Protein AF-V8NV25-F1 (afdb_monomer_lite)

Secondary structure (DSSP, 8-state):
--------TTSHHHHHHHSS-TTTS-HHHHHHHHHHHHHHHHHHHHHHHHHHHHHHH-HHHHHHHHH-THHHHHHHHHHHHHHHHHHHSTTSTTHHHHHHHHHHHHHHHHHHHHHTTS-HHHHHHHHHHHHHHHHHHHHHHHH----GGGHHHHHHHHHHHHHHHHHHHHHHHHHHHHHHHHHHHHHHHHHHHHHHHHHHHHHHHHHHHTTS-----S---TTT---TTSPPPTTS-HHHHHHHHHHHHHHHT-PPPP-----

Foldseek 3Di:
DPDPPDDDCDDPLVVVQPPDDLVPHDPVSVVVVVVVVVVLVVVLVVLLVVLLVVLQVDPVNLVVLVVCVVLLVVLVVQLVVLVVVLVVCVPPPPVNVVSVVSNSNSVSNNSSSVCSVDDPVVVVVVVVVVVVVVVVVVVCVVPDPDDCVVVVVVVVVVVVCVVVVVVVVVVVVVVVVVVVVVVVVVVVVVCVVVVVVVVVVVVVVVVVCVPPDPPPQPDDDPVLCADPVRDHDPPDDPVVVVVSVVVVVVVVVPDDDDPDDDD

InterPro domains:
  IPR006214 Bax inhibitor 1-related [PF01027] (32-168)
  IPR018784 LLP homolog-like [PF10169] (210-256)
  IPR018784 LLP homolog-like [PTHR34253] (210-263)

Radius of gyration: 38.12 Å; chains: 1; bounding box: 95×63×106 Å

Structure (mmCIF, N/CA/C/O backbone):
data_AF-V8NV25-F1
#
_entry.id   AF-V8NV25-F1
#
loop_
_atom_site.group_PDB
_atom_site.id
_atom_site.type_symbol
_atom_site.label_atom_id
_atom_site.label_alt_id
_atom_site.label_comp_id
_atom_site.label_asym_id
_atom_site.label_entity_id
_atom_site.label_seq_id
_atom_site.pdbx_PDB_ins_code
_atom_site.Cartn_x
_atom_site.Cartn_y
_atom_site.Cartn_z
_atom_site.occupancy
_atom_site.B_iso_or_equiv
_atom_site.auth_seq_id
_atom_site.auth_comp_id
_atom_site.auth_asym_id
_atom_site.auth_atom_id
_atom_site.pdbx_PDB_model_num
ATOM 1 N N . MET A 1 1 ? 5.039 -9.517 -36.758 1.00 33.16 1 MET A N 1
ATOM 2 C CA . MET A 1 1 ? 6.429 -9.541 -37.253 1.00 33.16 1 MET A CA 1
ATOM 3 C C . MET A 1 1 ? 6.814 -8.119 -37.633 1.00 33.16 1 MET A C 1
ATOM 5 O O . MET A 1 1 ? 6.483 -7.686 -38.723 1.00 33.16 1 MET A O 1
ATOM 9 N N . MET A 1 2 ? 7.411 -7.366 -36.708 1.00 36.28 2 MET A N 1
ATOM 10 C CA . MET A 1 2 ? 8.188 -6.173 -37.058 1.00 36.28 2 MET A CA 1
ATOM 11 C C . MET A 1 2 ? 9.650 -6.579 -36.921 1.00 36.28 2 MET A C 1
ATOM 13 O O . MET A 1 2 ? 10.001 -7.199 -35.918 1.00 36.28 2 MET A O 1
ATOM 17 N N . ALA A 1 3 ? 10.440 -6.327 -37.960 1.00 40.94 3 ALA A N 1
ATOM 18 C CA . ALA A 1 3 ? 11.843 -6.694 -38.026 1.00 40.94 3 ALA A CA 1
ATOM 19 C C . ALA A 1 3 ? 12.611 -6.064 -36.851 1.00 40.94 3 ALA A C 1
ATOM 21 O O . ALA A 1 3 ? 12.652 -4.842 -36.718 1.00 40.94 3 ALA A O 1
ATOM 22 N N . GLU A 1 4 ? 13.187 -6.904 -35.986 1.00 43.22 4 GLU A N 1
ATOM 23 C CA . GLU A 1 4 ? 14.296 -6.492 -35.130 1.00 43.22 4 GLU A CA 1
ATOM 24 C C . GLU A 1 4 ? 15.497 -6.261 -36.046 1.00 43.22 4 GLU A C 1
ATOM 26 O O . GLU A 1 4 ? 16.133 -7.204 -36.513 1.00 43.22 4 GLU A O 1
ATOM 31 N N . GLU A 1 5 ? 15.791 -5.000 -36.336 1.00 44.28 5 GLU A N 1
ATOM 32 C CA . GLU A 1 5 ? 17.075 -4.616 -36.900 1.00 44.28 5 GLU A CA 1
ATOM 33 C C . GLU A 1 5 ? 18.135 -4.864 -35.816 1.00 44.28 5 GLU A C 1
ATOM 35 O O . GLU A 1 5 ? 18.236 -4.149 -34.816 1.00 44.28 5 GLU A O 1
ATOM 40 N N . SER A 1 6 ? 18.833 -5.992 -35.9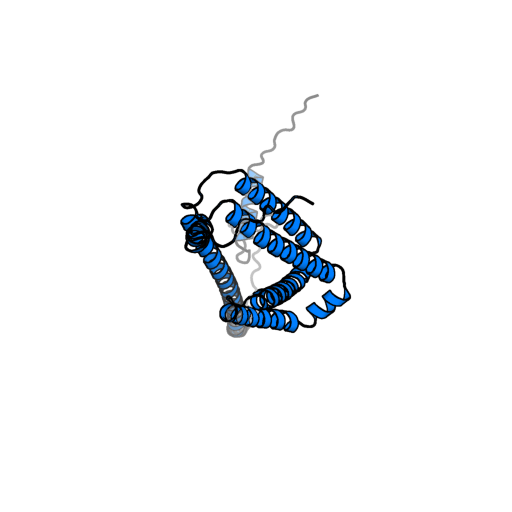49 1.00 42.94 6 SER A N 1
ATOM 41 C CA . SER A 1 6 ? 19.834 -6.463 -34.998 1.00 42.94 6 SER A CA 1
ATOM 42 C C . SER A 1 6 ? 21.094 -5.606 -35.122 1.00 42.94 6 SER A C 1
ATOM 44 O O . SER A 1 6 ? 21.990 -5.924 -35.901 1.00 42.94 6 SER A O 1
ATOM 46 N N . TYR A 1 7 ? 21.166 -4.520 -34.352 1.00 47.16 7 TYR A N 1
ATOM 47 C CA . TYR A 1 7 ? 22.387 -3.726 -34.192 1.00 47.16 7 TYR A CA 1
ATOM 48 C C . TYR A 1 7 ? 23.569 -4.631 -33.777 1.00 47.16 7 TYR A C 1
ATOM 50 O O . TYR A 1 7 ? 23.404 -5.483 -32.893 1.00 47.16 7 TYR A O 1
ATOM 58 N N . PRO A 1 8 ? 24.756 -4.493 -34.396 1.00 47.28 8 PRO A N 1
ATOM 59 C CA . PRO A 1 8 ? 25.915 -5.310 -34.058 1.00 47.28 8 PRO A CA 1
ATOM 60 C C . PRO A 1 8 ? 26.410 -4.944 -32.651 1.00 47.28 8 PRO A C 1
ATOM 62 O O . PRO A 1 8 ? 26.902 -3.843 -32.430 1.00 47.28 8 PRO A O 1
ATOM 65 N N . ARG A 1 9 ? 26.279 -5.888 -31.707 1.00 53.56 9 ARG A N 1
ATOM 66 C CA . ARG A 1 9 ? 26.557 -5.758 -30.256 1.00 53.56 9 ARG A CA 1
ATOM 67 C C . ARG A 1 9 ? 28.044 -5.576 -29.875 1.00 53.56 9 ARG A C 1
ATOM 69 O O . ARG A 1 9 ? 28.471 -6.058 -28.828 1.00 53.56 9 ARG A O 1
ATOM 76 N N . SER A 1 10 ? 28.867 -4.985 -30.735 1.00 57.00 10 SER A N 1
ATOM 77 C CA . SER A 1 10 ? 30.315 -4.859 -30.504 1.00 57.00 10 SER A CA 1
ATOM 78 C C . SER A 1 10 ? 30.929 -3.611 -31.149 1.00 57.00 10 SER A C 1
ATOM 80 O O . SER A 1 10 ? 32.052 -3.662 -31.649 1.00 57.00 10 SER A O 1
ATOM 82 N N . SER A 1 11 ? 30.188 -2.500 -31.177 1.00 65.44 11 SER A N 1
ATOM 83 C CA . SER A 1 11 ? 30.725 -1.171 -31.506 1.00 65.44 11 SER A CA 1
ATOM 84 C C . SER A 1 11 ? 31.181 -0.480 -30.218 1.00 65.44 11 SER A C 1
ATOM 86 O O . SER A 1 11 ? 30.539 -0.624 -29.181 1.00 65.44 11 SER A O 1
ATOM 88 N N . ILE A 1 12 ? 32.253 0.313 -30.274 1.00 62.28 12 ILE A N 1
ATOM 89 C CA . ILE A 1 12 ? 32.719 1.168 -29.162 1.00 62.28 12 ILE A CA 1
ATOM 90 C C . ILE A 1 12 ? 31.597 2.070 -28.603 1.00 62.28 12 ILE A C 1
ATOM 92 O O . ILE A 1 12 ? 31.619 2.464 -27.441 1.00 62.28 12 ILE A O 1
ATOM 96 N N . GLU A 1 13 ? 30.580 2.353 -29.420 1.00 62.06 13 GLU A N 1
ATOM 97 C CA . GLU A 1 13 ? 29.368 3.096 -29.068 1.00 62.06 13 GLU A CA 1
ATOM 98 C C . GLU A 1 13 ? 28.499 2.386 -28.015 1.00 62.06 13 GLU A C 1
ATOM 100 O O . GLU A 1 13 ? 27.843 3.059 -27.218 1.00 62.06 13 GLU A O 1
ATOM 105 N N . ASP A 1 14 ? 28.506 1.048 -27.961 1.00 64.69 14 ASP A N 1
ATOM 106 C CA . ASP A 1 14 ? 27.803 0.290 -26.918 1.00 64.69 14 ASP A CA 1
ATOM 107 C C . ASP A 1 14 ? 28.473 0.490 -25.552 1.00 64.69 14 ASP A C 1
ATOM 109 O O . ASP A 1 14 ? 27.784 0.669 -24.548 1.00 64.69 14 ASP A O 1
ATOM 113 N N . ASP A 1 15 ? 29.802 0.582 -25.504 1.00 65.56 15 ASP A N 1
ATOM 114 C CA . ASP A 1 15 ? 30.552 0.800 -24.261 1.00 65.56 15 ASP A CA 1
ATOM 115 C C . ASP A 1 15 ? 30.218 2.168 -23.623 1.00 65.56 15 ASP A C 1
ATOM 117 O O . ASP A 1 15 ? 30.045 2.281 -22.405 1.00 65.56 15 ASP A O 1
ATOM 121 N N . PHE A 1 16 ? 29.984 3.199 -24.448 1.00 61.41 16 PHE A N 1
ATOM 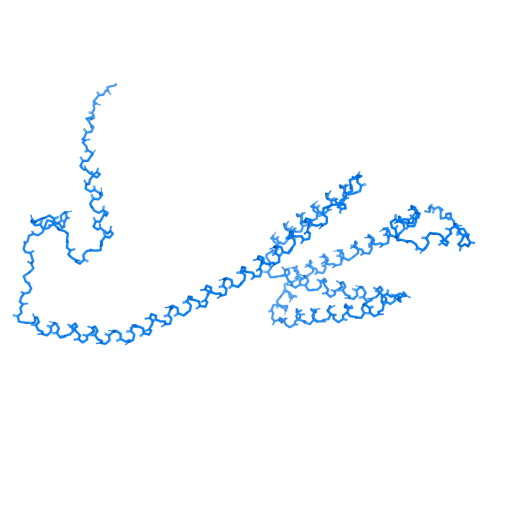122 C CA . PHE A 1 16 ? 29.487 4.508 -23.992 1.00 61.41 16 PHE A CA 1
ATOM 123 C C . PHE A 1 16 ? 28.026 4.481 -23.512 1.00 61.41 16 PHE A C 1
ATOM 125 O O . PHE A 1 16 ? 27.625 5.332 -22.715 1.00 61.41 16 PHE A O 1
ATOM 132 N N . ASN A 1 17 ? 27.231 3.507 -23.959 1.00 62.50 17 ASN A N 1
ATOM 133 C CA . ASN A 1 17 ? 25.828 3.357 -23.577 1.00 62.50 17 ASN A CA 1
ATOM 134 C C . ASN A 1 17 ? 25.624 2.589 -22.256 1.00 62.50 17 ASN A C 1
ATOM 136 O O . ASN A 1 17 ? 24.575 2.749 -21.627 1.00 62.50 17 ASN A O 1
ATOM 140 N N . TYR A 1 18 ? 26.590 1.765 -21.829 1.00 58.41 18 TYR A N 1
ATOM 141 C CA . TYR A 1 18 ? 26.469 0.909 -20.637 1.00 58.41 18 TYR A CA 1
ATOM 142 C C . TYR A 1 18 ? 27.127 1.476 -19.362 1.00 58.41 18 TYR A C 1
ATOM 144 O O . TYR A 1 18 ? 26.825 1.000 -18.266 1.00 58.41 18 TYR A O 1
ATOM 152 N N . GLY A 1 19 ? 27.975 2.507 -19.465 1.00 55.25 19 GLY A N 1
ATOM 153 C CA . GLY A 1 19 ? 28.714 3.083 -18.327 1.00 55.25 19 GLY A CA 1
ATOM 154 C C . GLY A 1 19 ? 27.986 4.167 -17.517 1.00 55.25 19 GLY A C 1
ATOM 155 O O . GLY A 1 19 ? 28.473 4.590 -16.468 1.00 55.25 19 GLY A O 1
ATOM 156 N N . THR A 1 20 ? 26.828 4.640 -17.975 1.00 61.19 20 THR A N 1
ATOM 157 C CA . THR A 1 20 ? 26.113 5.786 -17.395 1.00 61.19 20 THR A CA 1
ATOM 158 C C . THR A 1 20 ? 24.703 5.398 -16.929 1.00 61.19 20 THR A C 1
ATOM 160 O O . THR A 1 20 ? 24.203 4.306 -17.202 1.00 61.19 20 THR A O 1
ATOM 163 N N . ASN A 1 21 ? 24.056 6.243 -16.117 1.00 74.62 21 ASN A N 1
ATOM 164 C CA . ASN A 1 21 ? 22.711 5.941 -15.617 1.00 74.62 21 ASN A CA 1
ATOM 165 C C . ASN A 1 21 ? 21.724 5.724 -16.785 1.00 74.62 21 ASN A C 1
ATOM 167 O O . ASN A 1 21 ? 21.851 6.323 -17.847 1.00 74.62 21 ASN A O 1
ATOM 171 N N . VAL A 1 22 ? 20.672 4.922 -16.580 1.00 73.06 22 VAL A N 1
ATOM 172 C CA . VAL A 1 22 ? 19.687 4.639 -17.649 1.00 73.06 22 VAL A CA 1
ATOM 173 C C . VAL A 1 22 ? 19.073 5.928 -18.219 1.00 73.06 22 VAL A C 1
ATOM 175 O O . VAL A 1 22 ? 18.667 5.958 -19.370 1.00 73.06 22 VAL A O 1
ATOM 178 N N . ALA A 1 23 ? 19.040 7.022 -17.452 1.00 75.12 23 ALA A N 1
ATOM 179 C CA . ALA A 1 23 ? 18.559 8.318 -17.925 1.00 75.12 23 ALA A CA 1
ATOM 180 C C . ALA A 1 23 ? 19.410 8.934 -19.057 1.00 75.12 23 ALA A C 1
ATOM 182 O O . ALA A 1 23 ? 18.854 9.660 -19.878 1.00 75.12 23 ALA A O 1
ATOM 183 N N . THR A 1 24 ? 20.713 8.640 -19.109 1.00 77.75 24 THR A N 1
ATOM 184 C CA . THR A 1 24 ? 21.665 9.165 -20.109 1.00 77.75 24 THR A CA 1
ATOM 185 C C . THR A 1 24 ? 21.973 8.180 -21.237 1.00 77.75 24 THR A C 1
ATOM 187 O O . THR A 1 24 ? 22.555 8.583 -22.240 1.00 77.75 24 THR A O 1
ATOM 190 N N . ALA A 1 25 ? 21.522 6.927 -21.122 1.00 80.56 25 ALA A N 1
ATOM 191 C CA . ALA A 1 25 ? 21.614 5.937 -22.189 1.00 80.56 25 ALA A CA 1
ATOM 192 C C . ALA A 1 25 ? 20.779 6.327 -23.426 1.00 80.56 25 ALA A C 1
ATOM 194 O O . ALA A 1 25 ? 19.821 7.110 -23.345 1.00 80.56 25 ALA A O 1
ATOM 195 N N . SER A 1 26 ? 21.106 5.728 -24.575 1.00 82.56 26 SER A N 1
ATOM 196 C CA . SER A 1 26 ? 20.379 5.942 -25.828 1.00 82.56 26 SER A CA 1
ATOM 197 C C . SER A 1 26 ? 18.871 5.668 -25.691 1.00 82.56 26 SER A C 1
ATOM 199 O O . SER A 1 26 ? 18.406 4.861 -24.876 1.00 82.56 26 SER A O 1
ATOM 201 N N . VAL A 1 27 ? 18.067 6.361 -26.505 1.00 80.94 27 VAL A N 1
ATOM 202 C CA . VAL A 1 27 ? 16.594 6.295 -26.444 1.00 80.94 27 VAL A CA 1
ATOM 203 C C . VAL A 1 27 ? 16.082 4.859 -26.605 1.00 80.94 27 VAL A C 1
ATOM 205 O O . VAL A 1 27 ? 15.151 4.459 -25.903 1.00 80.94 27 VAL A O 1
ATOM 208 N N . HIS A 1 28 ? 16.722 4.060 -27.462 1.00 79.31 28 HIS A N 1
ATOM 209 C CA . HIS A 1 28 ? 16.375 2.655 -27.676 1.00 79.31 28 HIS A CA 1
ATOM 210 C C . HIS A 1 28 ? 16.565 1.807 -26.409 1.00 79.31 28 HIS A C 1
ATOM 212 O O . HIS A 1 28 ? 15.660 1.058 -26.033 1.00 79.31 28 HIS A O 1
ATOM 218 N N . ILE A 1 29 ? 17.680 1.981 -25.691 1.00 82.12 29 ILE A N 1
ATOM 219 C CA . ILE A 1 29 ? 17.969 1.260 -24.440 1.00 82.12 29 ILE A CA 1
ATOM 220 C C . ILE A 1 29 ? 16.999 1.684 -23.334 1.00 82.12 29 ILE A C 1
ATOM 222 O O . ILE A 1 29 ? 16.451 0.843 -22.617 1.00 82.12 29 ILE A O 1
ATOM 226 N N . ARG A 1 30 ? 16.707 2.985 -23.240 1.00 85.06 30 ARG A N 1
ATOM 227 C CA . ARG A 1 30 ? 15.717 3.532 -22.302 1.00 85.06 30 ARG A CA 1
ATOM 228 C C . ARG A 1 30 ? 14.328 2.950 -22.526 1.00 85.06 30 ARG A C 1
ATOM 230 O O . ARG A 1 30 ? 13.689 2.514 -21.572 1.00 85.06 30 ARG A O 1
ATOM 237 N N . LEU A 1 31 ? 13.863 2.912 -23.773 1.00 81.56 31 LEU A N 1
ATOM 238 C CA . LEU A 1 31 ? 12.559 2.348 -24.127 1.00 81.56 31 LEU A CA 1
ATOM 239 C C . LEU A 1 31 ? 12.499 0.837 -23.872 1.00 81.56 31 LEU A C 1
ATOM 241 O O . LEU A 1 31 ? 11.480 0.351 -23.380 1.00 81.56 31 LEU A O 1
ATOM 245 N N . ALA A 1 32 ? 13.579 0.098 -24.145 1.00 85.69 32 ALA A N 1
ATOM 246 C CA . ALA A 1 32 ? 13.668 -1.331 -23.844 1.00 85.69 32 ALA A CA 1
ATOM 247 C C . ALA A 1 32 ? 13.611 -1.604 -22.330 1.00 85.69 32 ALA A C 1
ATOM 249 O O . ALA A 1 32 ? 12.856 -2.472 -21.882 1.00 85.69 32 ALA A O 1
ATOM 250 N N . PHE A 1 33 ? 14.344 -0.820 -21.532 1.00 86.69 33 PHE A N 1
ATOM 251 C CA . PHE A 1 33 ? 14.295 -0.883 -20.072 1.00 86.69 33 PHE A CA 1
ATOM 252 C C . PHE A 1 33 ? 12.890 -0.571 -19.543 1.00 86.69 33 PHE A C 1
ATOM 254 O O . PHE A 1 33 ? 12.336 -1.356 -18.772 1.00 86.69 33 PHE A O 1
ATOM 261 N N . LEU A 1 34 ? 12.281 0.528 -20.003 1.00 86.50 34 LEU A N 1
ATOM 262 C CA . LEU A 1 34 ? 10.926 0.917 -19.611 1.00 86.50 34 LEU A CA 1
ATOM 263 C C . LEU A 1 34 ? 9.922 -0.187 -19.948 1.00 86.50 34 LEU A C 1
ATOM 265 O O . LEU A 1 34 ? 9.176 -0.610 -19.069 1.00 86.50 34 LEU A O 1
ATOM 269 N N . ARG A 1 35 ? 9.939 -0.726 -21.172 1.00 86.12 35 ARG A N 1
ATOM 270 C CA . ARG A 1 35 ? 9.031 -1.810 -21.577 1.00 86.12 35 ARG A CA 1
ATOM 271 C C . ARG A 1 35 ? 9.134 -3.014 -20.639 1.00 86.12 35 ARG A C 1
ATOM 273 O O . ARG A 1 35 ? 8.108 -3.548 -20.229 1.00 86.12 35 ARG A O 1
ATOM 280 N N . LYS A 1 36 ? 10.351 -3.408 -20.254 1.00 87.38 36 LYS A N 1
ATOM 281 C CA . LYS A 1 36 ? 10.577 -4.530 -19.333 1.00 87.38 36 LYS A CA 1
ATOM 282 C C . LYS A 1 36 ? 10.036 -4.241 -17.931 1.00 87.38 36 LYS A C 1
ATOM 284 O O . LYS A 1 36 ? 9.332 -5.074 -17.370 1.00 87.38 36 LYS A O 1
ATOM 289 N N . VAL A 1 37 ? 10.321 -3.061 -17.381 1.00 90.81 37 VAL A N 1
ATOM 290 C CA . VAL A 1 37 ? 9.870 -2.669 -16.035 1.00 90.81 37 VAL A CA 1
ATOM 291 C C . VAL A 1 37 ? 8.350 -2.541 -15.972 1.00 90.81 37 VAL A C 1
ATOM 293 O O . VAL A 1 37 ? 7.734 -3.127 -15.086 1.00 90.81 37 VAL A O 1
ATOM 296 N N . TYR A 1 38 ? 7.738 -1.835 -16.926 1.00 89.38 38 TYR A N 1
ATOM 297 C CA . TYR A 1 38 ? 6.284 -1.684 -16.981 1.00 89.38 38 TYR A CA 1
ATOM 298 C C . TYR A 1 38 ? 5.589 -3.025 -17.212 1.00 89.38 38 TYR A C 1
ATOM 300 O O . TYR A 1 38 ? 4.587 -3.292 -16.563 1.00 89.38 38 TYR A O 1
ATOM 308 N N . SER A 1 39 ? 6.147 -3.907 -18.048 1.00 90.38 39 SER A N 1
ATOM 309 C CA . SER A 1 39 ? 5.599 -5.255 -18.227 1.00 90.38 39 SER A CA 1
ATOM 310 C C . SER A 1 39 ? 5.623 -6.066 -16.929 1.00 90.38 39 SER A C 1
ATOM 312 O O . SER A 1 39 ? 4.627 -6.708 -16.606 1.00 90.38 39 SER A O 1
ATOM 314 N N . ILE A 1 40 ? 6.727 -6.038 -16.172 1.00 92.88 40 ILE A N 1
ATOM 315 C CA . ILE A 1 40 ? 6.824 -6.735 -14.879 1.00 92.88 40 ILE A CA 1
ATOM 316 C C . ILE A 1 40 ? 5.820 -6.145 -13.884 1.00 92.88 40 ILE A C 1
ATOM 31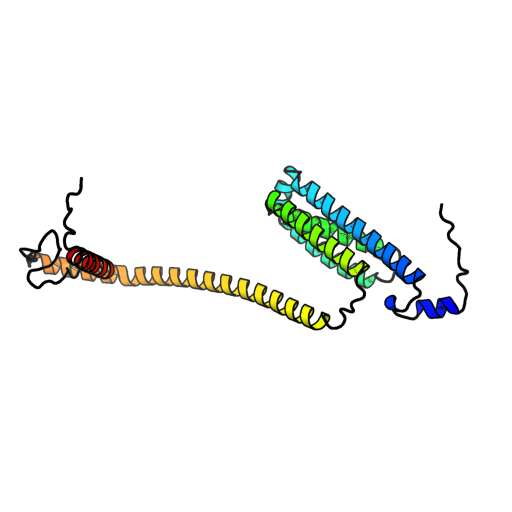8 O O . ILE A 1 40 ? 5.075 -6.887 -13.249 1.00 92.88 40 ILE A O 1
ATOM 322 N N . LEU A 1 41 ? 5.758 -4.816 -13.783 1.00 92.00 41 LEU A N 1
ATOM 323 C CA . LEU A 1 41 ? 4.844 -4.111 -12.885 1.00 92.00 41 LEU A CA 1
ATOM 324 C C . LEU A 1 41 ? 3.378 -4.428 -13.214 1.00 92.00 41 LEU A C 1
ATOM 326 O O . LEU A 1 41 ? 2.598 -4.717 -12.309 1.00 92.00 41 LEU A O 1
ATOM 330 N N . SER A 1 42 ? 2.995 -4.436 -14.493 1.00 91.06 42 SER A N 1
ATOM 331 C CA . SER A 1 42 ? 1.637 -4.794 -14.914 1.00 91.06 42 SER A CA 1
ATOM 332 C C . SER A 1 42 ? 1.262 -6.216 -14.499 1.00 91.06 42 SER A C 1
ATOM 334 O O . SER A 1 42 ? 0.165 -6.425 -13.984 1.00 91.06 42 SER A O 1
ATOM 336 N N . VAL A 1 43 ? 2.175 -7.182 -14.655 1.00 94.94 43 VAL A N 1
ATOM 337 C CA . VAL A 1 43 ? 1.955 -8.565 -14.199 1.00 94.94 43 VAL A CA 1
ATOM 338 C C . VAL A 1 43 ? 1.811 -8.629 -12.676 1.00 94.94 43 VAL A C 1
ATOM 340 O O . VAL A 1 43 ? 0.924 -9.321 -12.183 1.00 94.94 43 VAL A O 1
ATOM 343 N N . GLN A 1 44 ? 2.622 -7.878 -11.926 1.00 95.44 44 GLN A N 1
ATOM 344 C CA . GLN A 1 44 ? 2.530 -7.813 -10.462 1.00 95.44 44 GLN A CA 1
ATOM 345 C C . GLN A 1 44 ? 1.181 -7.246 -9.997 1.00 95.44 44 GLN A C 1
ATOM 347 O O . GLN A 1 44 ? 0.546 -7.836 -9.128 1.00 95.44 44 GLN A O 1
ATOM 352 N N . ILE A 1 45 ? 0.707 -6.146 -10.594 1.00 93.31 45 ILE A N 1
ATOM 353 C CA . ILE A 1 45 ? -0.606 -5.561 -10.266 1.00 93.31 45 ILE A CA 1
ATOM 354 C C . ILE A 1 45 ? -1.748 -6.510 -10.647 1.00 93.31 45 ILE A C 1
ATOM 356 O O . ILE A 1 45 ? -2.731 -6.635 -9.916 1.00 93.31 45 ILE A O 1
ATOM 360 N N . PHE A 1 46 ? -1.641 -7.199 -11.782 1.00 94.88 46 PHE A N 1
ATOM 361 C CA . PHE A 1 46 ? -2.641 -8.186 -12.176 1.00 94.88 46 PHE A CA 1
ATOM 362 C C . PHE A 1 46 ? -2.705 -9.345 -11.171 1.00 94.88 46 PHE A C 1
ATOM 364 O O . PHE A 1 46 ? -3.786 -9.684 -10.691 1.00 94.88 46 PHE A O 1
ATOM 371 N N . LEU A 1 47 ? -1.549 -9.891 -10.779 1.00 96.06 47 LEU A N 1
ATOM 372 C CA . LEU A 1 47 ? -1.446 -10.952 -9.776 1.00 96.06 47 LEU A CA 1
ATOM 373 C C . LEU A 1 47 ? -2.052 -10.532 -8.430 1.00 96.06 47 LEU A C 1
ATOM 375 O O . LEU A 1 47 ? -2.831 -11.289 -7.846 1.00 96.06 47 LEU A O 1
ATOM 379 N N . THR A 1 48 ? -1.733 -9.331 -7.939 1.00 96.06 48 THR A N 1
ATOM 380 C CA . THR A 1 48 ? -2.276 -8.824 -6.667 1.00 96.06 48 THR A CA 1
ATOM 381 C C . THR A 1 48 ? -3.788 -8.634 -6.740 1.00 96.06 48 THR A C 1
ATOM 383 O O . THR A 1 48 ? -4.498 -9.007 -5.802 1.00 96.06 48 THR A O 1
ATOM 386 N N . THR A 1 49 ? -4.298 -8.135 -7.868 1.00 94.31 49 THR A N 1
ATOM 387 C CA . THR A 1 49 ? -5.735 -7.927 -8.098 1.00 94.31 49 THR A CA 1
ATOM 388 C C . THR A 1 49 ? -6.490 -9.254 -8.132 1.00 94.31 49 THR A C 1
ATOM 390 O O . THR A 1 49 ? -7.488 -9.402 -7.429 1.00 94.31 49 THR A O 1
ATOM 393 N N . VAL A 1 50 ? -5.999 -10.242 -8.888 1.00 96.00 50 VAL A N 1
ATOM 394 C CA . VAL A 1 50 ? -6.622 -11.573 -8.992 1.00 96.00 50 VAL A CA 1
ATOM 395 C C . VAL A 1 50 ? -6.610 -12.291 -7.644 1.00 96.00 50 VAL A C 1
ATOM 397 O O . VAL A 1 50 ? -7.638 -12.819 -7.222 1.00 96.00 50 VAL A O 1
ATOM 400 N N . THR A 1 51 ? -5.481 -12.260 -6.933 1.00 95.19 51 THR A N 1
ATOM 401 C CA . THR A 1 51 ? -5.354 -12.887 -5.607 1.00 95.19 51 THR A CA 1
ATOM 402 C C . THR A 1 51 ? -6.312 -12.242 -4.602 1.00 95.19 51 THR A C 1
ATOM 404 O O . THR A 1 51 ? -7.038 -12.942 -3.898 1.00 95.19 51 THR A O 1
ATOM 407 N N . SER A 1 52 ? -6.390 -10.907 -4.587 1.00 94.50 52 SER A N 1
ATOM 408 C CA . SER A 1 52 ? -7.313 -10.171 -3.713 1.00 94.50 52 SER A CA 1
ATOM 409 C C . SER A 1 52 ? -8.776 -10.459 -4.050 1.00 94.50 52 SER A C 1
ATOM 411 O O . SER A 1 52 ? -9.583 -10.684 -3.151 1.00 94.50 52 SER A O 1
ATOM 413 N N . ALA A 1 53 ? -9.124 -10.512 -5.339 1.00 93.25 53 ALA A N 1
ATOM 414 C CA . ALA A 1 53 ? -10.468 -10.863 -5.782 1.00 93.25 53 ALA A CA 1
ATOM 415 C C . ALA A 1 53 ? -10.850 -12.289 -5.351 1.00 93.25 53 ALA A C 1
ATOM 417 O O . ALA A 1 53 ? -11.934 -12.489 -4.805 1.00 93.25 53 ALA A O 1
ATOM 418 N N . ALA A 1 54 ? -9.955 -13.268 -5.517 1.00 92.94 54 ALA A N 1
ATOM 419 C CA . ALA A 1 54 ? -10.198 -14.651 -5.106 1.00 92.94 54 ALA A CA 1
ATOM 420 C C . ALA A 1 54 ? -10.502 -14.772 -3.599 1.00 92.94 54 ALA A C 1
ATOM 422 O O . ALA A 1 54 ? -11.432 -15.478 -3.209 1.00 92.94 54 ALA A O 1
ATOM 423 N N . PHE A 1 55 ? -9.767 -14.040 -2.756 1.00 92.75 55 PHE A N 1
ATOM 424 C CA . PHE A 1 55 ? -9.974 -14.021 -1.302 1.00 92.75 55 PHE A CA 1
ATOM 425 C C . PHE A 1 55 ? -11.263 -13.293 -0.897 1.00 92.75 55 PHE A C 1
ATOM 427 O O . PHE A 1 55 ? -11.895 -13.672 0.087 1.00 92.75 55 PHE A O 1
ATOM 434 N N . LEU A 1 56 ? -11.665 -12.261 -1.646 1.00 90.44 56 LEU A N 1
ATOM 435 C CA . LEU A 1 56 ? -12.904 -11.523 -1.395 1.00 90.44 56 LEU A CA 1
ATOM 436 C C . LEU A 1 56 ? -14.159 -12.317 -1.771 1.00 90.44 56 LEU A C 1
ATOM 438 O O . LEU A 1 56 ? -15.139 -12.281 -1.027 1.00 90.44 56 LEU A O 1
ATOM 442 N N . TYR A 1 57 ? -14.144 -13.011 -2.912 1.00 88.94 57 TYR A N 1
ATOM 443 C CA . TYR A 1 57 ? -15.308 -13.760 -3.397 1.00 88.94 57 TYR A CA 1
ATOM 444 C C . TYR A 1 57 ? -15.474 -15.121 -2.712 1.00 88.94 57 TYR A C 1
ATOM 446 O O . TYR A 1 57 ? -16.599 -15.598 -2.572 1.00 88.94 57 TYR A O 1
ATOM 454 N N . SER A 1 58 ? -14.386 -15.7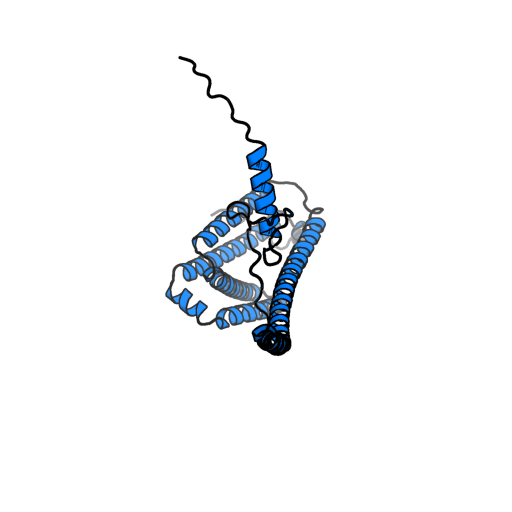47 -2.253 1.00 89.88 58 SER A N 1
ATOM 455 C CA . SER A 1 58 ? -14.455 -17.032 -1.556 1.00 89.88 58 SER A CA 1
ATOM 456 C C . SER A 1 58 ? -14.717 -16.856 -0.062 1.00 89.88 58 SER A C 1
ATOM 458 O O . SER A 1 58 ? -13.835 -16.475 0.712 1.00 89.88 58 SER A O 1
ATOM 460 N N . THR A 1 59 ? -15.929 -17.205 0.373 1.00 89.00 59 THR A N 1
ATOM 461 C CA . THR A 1 59 ? -16.301 -17.157 1.793 1.00 89.00 59 THR A CA 1
ATOM 462 C C . THR A 1 59 ? -15.447 -18.105 2.640 1.00 89.00 59 THR A C 1
ATOM 464 O O . THR A 1 59 ? -15.051 -17.730 3.739 1.00 89.00 59 THR A O 1
ATOM 467 N N . THR A 1 60 ? -15.086 -19.278 2.109 1.00 90.94 60 THR A N 1
ATOM 468 C CA . THR A 1 60 ? -14.257 -20.282 2.799 1.00 90.94 60 THR A CA 1
ATOM 469 C C . THR A 1 60 ? -12.844 -19.779 3.091 1.00 90.94 60 THR A C 1
ATOM 471 O O . THR A 1 60 ? -12.324 -19.973 4.187 1.00 90.94 60 THR A O 1
ATOM 474 N N . ILE A 1 61 ? -12.211 -19.106 2.122 1.00 88.75 61 ILE A N 1
ATOM 475 C CA . ILE A 1 61 ? -10.863 -18.544 2.312 1.00 88.75 61 ILE A CA 1
ATOM 476 C C . ILE A 1 61 ? -10.926 -17.413 3.337 1.00 88.75 61 ILE A C 1
ATOM 478 O O . ILE A 1 61 ? -10.078 -17.319 4.223 1.00 88.75 61 ILE A O 1
ATOM 482 N N . ARG A 1 62 ? -11.968 -16.581 3.254 1.00 88.25 62 ARG A N 1
ATOM 483 C CA . ARG A 1 62 ? -12.174 -15.479 4.185 1.00 88.25 62 ARG A CA 1
ATOM 484 C C . ARG A 1 62 ? -12.322 -15.964 5.627 1.00 88.25 62 ARG A C 1
ATOM 486 O O . ARG A 1 62 ? -11.637 -15.440 6.502 1.00 88.25 62 ARG A O 1
ATOM 493 N N . THR A 1 63 ? -13.166 -16.962 5.887 1.00 88.88 63 THR A N 1
ATOM 494 C CA . THR A 1 63 ? -13.338 -17.511 7.244 1.00 88.88 63 THR A CA 1
ATOM 495 C C . THR A 1 63 ? -12.040 -18.115 7.772 1.00 88.88 63 THR A C 1
ATOM 497 O O . THR A 1 63 ? -11.626 -17.778 8.877 1.00 88.88 63 THR A O 1
ATOM 500 N N . PHE A 1 64 ? -11.334 -18.897 6.951 1.00 89.38 64 PHE A N 1
ATOM 501 C CA . PHE A 1 64 ? -10.057 -19.507 7.327 1.00 89.38 64 PHE A CA 1
ATOM 502 C C . PHE A 1 64 ? -8.987 -18.474 7.719 1.00 89.38 64 PHE A C 1
ATOM 504 O O . PHE A 1 64 ? -8.301 -18.616 8.733 1.00 89.38 64 PHE A O 1
ATOM 511 N N . VAL A 1 65 ? -8.866 -17.395 6.943 1.00 90.50 65 VAL A N 1
ATOM 512 C CA . VAL A 1 65 ? -7.911 -16.310 7.206 1.00 90.50 65 VAL A CA 1
ATOM 513 C C . VAL A 1 65 ? -8.256 -15.545 8.488 1.00 90.50 65 VAL A C 1
ATOM 515 O O . VAL A 1 65 ? -7.357 -15.162 9.235 1.00 90.50 65 VAL A O 1
ATOM 518 N N . HIS A 1 66 ? -9.544 -15.331 8.771 1.00 87.69 66 HIS A N 1
ATOM 519 C CA . HIS A 1 66 ? -9.969 -14.670 10.008 1.00 87.69 66 HIS A CA 1
ATOM 520 C C . HIS A 1 66 ? -9.766 -15.545 11.254 1.00 87.69 66 HIS A C 1
ATOM 522 O O . HIS A 1 66 ? -9.504 -15.006 12.329 1.00 87.69 66 HIS A O 1
ATOM 528 N N . GLU A 1 67 ? -9.840 -16.870 11.120 1.00 90.56 67 GLU A N 1
ATOM 529 C CA . GLU A 1 67 ? -9.543 -17.815 12.204 1.00 90.56 67 GLU A CA 1
ATOM 530 C C . GLU A 1 67 ? -8.041 -17.934 12.492 1.00 90.56 67 GLU A C 1
ATOM 532 O O . GLU A 1 67 ? -7.641 -18.172 13.632 1.00 90.56 67 GLU A O 1
ATOM 537 N N . SER A 1 68 ? -7.196 -17.728 11.479 1.00 87.69 68 SER A N 1
ATOM 538 C CA . SER A 1 68 ? -5.749 -17.926 11.566 1.00 87.69 68 SER A CA 1
ATOM 539 C C . SER A 1 68 ? -4.960 -16.630 11.306 1.00 87.69 68 SER A C 1
ATOM 541 O O . SER A 1 68 ? -4.296 -16.478 10.276 1.00 87.69 68 SER A O 1
ATOM 543 N N . PRO A 1 69 ? -4.903 -15.696 12.280 1.00 83.94 69 PRO A N 1
ATOM 544 C CA . PRO A 1 69 ? -4.102 -14.472 12.152 1.00 83.94 69 PRO A CA 1
ATOM 545 C C . PRO A 1 69 ? -2.599 -14.750 11.960 1.00 83.94 69 PRO A C 1
ATOM 547 O O . PRO A 1 69 ? -1.854 -13.878 11.511 1.00 83.94 69 PRO A O 1
ATOM 550 N N . ALA A 1 70 ? -2.150 -15.973 12.262 1.00 89.31 70 ALA A N 1
ATOM 551 C CA . ALA A 1 70 ? -0.800 -16.447 11.990 1.00 89.31 70 ALA A CA 1
ATOM 552 C C . ALA A 1 70 ? -0.425 -16.376 10.499 1.00 89.31 70 ALA A C 1
ATOM 554 O O . ALA A 1 70 ? 0.733 -16.106 10.196 1.00 89.31 70 ALA A O 1
ATOM 555 N N . LEU A 1 71 ? -1.374 -16.549 9.568 1.00 87.25 71 LEU A N 1
ATOM 556 C CA . LEU A 1 71 ? -1.091 -16.482 8.127 1.00 87.25 71 LEU A CA 1
ATOM 557 C C . LEU A 1 71 ? -0.572 -15.110 7.699 1.00 87.25 71 LEU A C 1
ATOM 559 O O . LEU A 1 71 ? 0.370 -15.027 6.913 1.00 87.25 71 LEU A O 1
ATOM 563 N N . LEU A 1 72 ? -1.145 -14.039 8.256 1.00 89.50 72 LEU A N 1
ATOM 564 C CA . LEU A 1 72 ? -0.685 -12.679 7.992 1.00 89.50 72 LEU A CA 1
ATOM 565 C C . LEU A 1 72 ? 0.756 -12.503 8.481 1.00 89.50 72 LEU A C 1
ATOM 567 O O . LEU A 1 72 ? 1.594 -12.005 7.737 1.00 89.50 72 LEU A O 1
ATOM 571 N N . LEU A 1 73 ? 1.065 -12.955 9.701 1.00 89.88 73 LEU A N 1
ATOM 572 C CA . LEU A 1 73 ? 2.420 -12.886 10.262 1.00 89.88 73 LEU A CA 1
ATOM 573 C C . LEU A 1 73 ? 3.432 -13.697 9.448 1.00 89.88 73 LEU A C 1
ATOM 575 O O . LEU A 1 73 ? 4.528 -13.208 9.187 1.00 89.88 73 LEU A O 1
ATOM 579 N N . MET A 1 74 ? 3.064 -14.906 9.024 1.00 91.38 74 MET A N 1
ATOM 580 C CA . MET A 1 74 ? 3.920 -15.764 8.204 1.00 91.38 74 MET A CA 1
ATOM 581 C C . MET A 1 74 ? 4.225 -15.128 6.850 1.00 91.38 74 MET A C 1
ATOM 583 O O . MET A 1 74 ? 5.380 -15.120 6.431 1.00 91.38 74 MET A O 1
ATOM 587 N N . ALA A 1 75 ? 3.221 -14.547 6.188 1.00 92.00 75 ALA A N 1
ATOM 588 C CA . ALA A 1 75 ? 3.421 -13.863 4.916 1.00 92.00 75 ALA A CA 1
ATOM 589 C C . ALA A 1 75 ? 4.315 -12.616 5.068 1.00 92.00 75 ALA A C 1
ATOM 591 O O . ALA A 1 75 ? 5.168 -12.370 4.220 1.00 92.00 75 ALA A O 1
ATOM 592 N N . LEU A 1 76 ? 4.190 -11.887 6.182 1.00 91.88 76 LEU A N 1
ATOM 593 C CA . LEU A 1 76 ? 4.974 -10.682 6.480 1.00 91.88 76 LEU A CA 1
ATOM 594 C C . LEU A 1 76 ? 6.438 -11.006 6.838 1.00 91.88 76 LEU A C 1
ATOM 596 O O . LEU A 1 76 ? 7.364 -10.349 6.367 1.00 91.88 76 LEU A O 1
ATOM 600 N N . LEU A 1 77 ? 6.673 -12.054 7.635 1.00 94.19 77 LEU A N 1
ATOM 601 C CA . LEU A 1 77 ? 8.028 -12.552 7.910 1.00 94.19 77 LEU A CA 1
ATOM 602 C C . LEU A 1 77 ? 8.669 -13.153 6.654 1.00 94.19 77 LEU A C 1
ATOM 604 O O . LEU A 1 77 ? 9.855 -12.939 6.402 1.00 94.19 77 LEU A O 1
ATOM 608 N N . GLY A 1 78 ? 7.881 -13.867 5.849 1.00 94.31 78 GLY A N 1
ATOM 609 C CA . GLY A 1 78 ? 8.318 -14.404 4.567 1.00 94.31 78 GLY A CA 1
ATOM 610 C C . GLY A 1 78 ? 8.714 -13.306 3.580 1.00 94.31 78 GLY A C 1
ATOM 611 O O . GLY A 1 78 ? 9.762 -13.420 2.944 1.00 94.31 78 GLY A O 1
ATOM 612 N N . SER A 1 79 ? 7.945 -12.214 3.482 1.00 94.50 79 SER A N 1
ATOM 613 C CA . SER A 1 79 ? 8.289 -11.102 2.588 1.00 94.50 79 SER A CA 1
ATOM 614 C C . SER A 1 79 ? 9.550 -10.365 3.049 1.00 94.50 79 SER A C 1
ATOM 616 O O . SER A 1 79 ? 10.395 -10.037 2.214 1.00 94.50 79 SER A O 1
ATOM 618 N N . LEU A 1 80 ? 9.765 -10.222 4.364 1.00 94.38 80 LEU A N 1
ATOM 619 C CA . LEU A 1 80 ? 11.017 -9.698 4.920 1.00 94.38 80 LEU A CA 1
ATOM 620 C C . LEU A 1 80 ? 12.223 -10.587 4.565 1.00 94.38 80 LEU A C 1
ATOM 622 O O . LEU A 1 80 ? 13.250 -10.080 4.113 1.00 94.38 80 LEU A O 1
ATOM 626 N N . ALA A 1 81 ? 12.099 -11.907 4.732 1.00 94.69 81 ALA A N 1
ATOM 627 C CA . ALA A 1 81 ? 13.158 -12.855 4.386 1.00 94.69 81 ALA A CA 1
ATOM 628 C C . ALA A 1 81 ? 13.483 -12.826 2.883 1.00 94.69 81 ALA A C 1
ATOM 630 O O . ALA A 1 81 ? 14.655 -12.800 2.503 1.00 94.69 81 ALA A O 1
ATOM 631 N N . LEU A 1 82 ? 12.459 -12.761 2.025 1.00 94.06 82 LEU A N 1
ATOM 632 C CA . LEU A 1 82 ? 12.651 -12.638 0.581 1.00 94.06 82 LEU A CA 1
ATOM 633 C C . LEU A 1 82 ? 13.303 -11.316 0.192 1.00 94.06 82 LEU A C 1
ATOM 635 O O . LEU A 1 82 ? 14.112 -11.317 -0.727 1.00 94.06 82 LEU A O 1
ATOM 639 N N . ILE A 1 83 ? 13.031 -10.216 0.898 1.00 94.06 83 ILE A N 1
ATOM 640 C CA . ILE A 1 83 ? 13.726 -8.945 0.665 1.00 94.06 83 ILE A CA 1
ATOM 641 C C . ILE A 1 83 ? 15.227 -9.072 0.946 1.00 94.06 83 ILE A C 1
ATOM 643 O O . ILE A 1 83 ? 16.035 -8.584 0.159 1.00 94.06 83 ILE A O 1
ATOM 647 N N . VAL A 1 84 ? 15.611 -9.773 2.020 1.00 95.31 84 VAL A N 1
ATOM 648 C CA . VAL A 1 84 ? 17.022 -10.038 2.343 1.00 95.31 84 VAL A CA 1
ATOM 649 C C . VAL A 1 84 ? 17.651 -10.953 1.292 1.00 95.31 84 VAL A C 1
ATOM 651 O O . VAL A 1 84 ? 18.752 -10.692 0.822 1.00 95.31 84 VAL A O 1
ATOM 654 N N . ALA A 1 85 ? 16.948 -11.996 0.853 1.00 93.50 85 ALA A N 1
ATOM 655 C CA . ALA A 1 85 ? 17.428 -12.830 -0.246 1.00 93.50 85 ALA A CA 1
ATOM 656 C C . ALA A 1 85 ? 17.596 -12.012 -1.542 1.00 93.50 85 ALA A C 1
ATOM 658 O O . ALA A 1 85 ? 18.599 -12.147 -2.242 1.00 93.50 85 ALA A O 1
ATOM 659 N N . LEU A 1 86 ? 16.658 -11.111 -1.846 1.00 94.00 86 LEU A N 1
ATOM 660 C CA . LEU A 1 86 ? 16.698 -10.273 -3.041 1.00 94.00 86 LEU A CA 1
ATOM 661 C C . LEU A 1 86 ? 17.913 -9.341 -3.043 1.00 94.00 86 LEU A C 1
ATOM 663 O O . LEU A 1 86 ? 18.518 -9.149 -4.094 1.00 94.00 86 LEU A O 1
ATOM 667 N N . THR A 1 87 ? 18.290 -8.768 -1.893 1.00 92.81 87 THR A N 1
ATOM 668 C CA . THR A 1 87 ? 19.469 -7.892 -1.808 1.00 92.81 87 THR A CA 1
ATOM 669 C C . THR A 1 87 ? 20.767 -8.659 -2.040 1.00 92.81 87 THR A C 1
ATOM 671 O O . THR A 1 87 ? 21.645 -8.136 -2.726 1.00 92.81 87 THR A O 1
ATOM 674 N N . LEU A 1 88 ? 20.863 -9.901 -1.554 1.00 94.50 88 LEU A N 1
ATOM 675 C CA . LEU A 1 88 ? 22.022 -10.774 -1.769 1.00 94.50 88 LEU A CA 1
ATOM 676 C C . LEU A 1 88 ? 22.140 -11.232 -3.231 1.00 94.50 88 LEU A C 1
ATOM 678 O O . LEU A 1 88 ? 23.222 -11.193 -3.810 1.00 94.50 88 LEU A O 1
ATOM 682 N N . TYR A 1 89 ? 21.022 -11.607 -3.855 1.00 93.50 89 TYR A N 1
ATOM 683 C CA . TYR A 1 89 ? 20.994 -12.151 -5.218 1.00 93.50 89 TYR A CA 1
ATOM 684 C C . TYR A 1 89 ? 20.664 -11.107 -6.301 1.00 93.50 89 TYR A C 1
ATOM 686 O O . TYR A 1 89 ? 20.417 -11.469 -7.450 1.00 93.50 89 TYR A O 1
ATOM 694 N N . ARG A 1 90 ? 20.690 -9.799 -5.992 1.00 92.19 90 ARG A N 1
ATOM 695 C CA . ARG A 1 90 ? 20.217 -8.730 -6.902 1.00 92.19 90 ARG A CA 1
ATOM 696 C C . ARG A 1 90 ? 20.902 -8.702 -8.275 1.00 92.19 90 ARG A C 1
ATOM 698 O O . ARG A 1 90 ? 20.266 -8.319 -9.258 1.00 92.19 90 ARG A O 1
ATOM 705 N N . HIS A 1 91 ? 22.175 -9.096 -8.343 1.00 90.44 91 HIS A N 1
ATOM 706 C CA . HIS A 1 91 ? 22.992 -9.081 -9.565 1.00 90.44 91 HIS A CA 1
ATOM 707 C C . HIS A 1 91 ? 23.021 -10.428 -10.300 1.00 90.44 91 HIS A C 1
ATOM 709 O O . HIS A 1 91 ? 23.666 -10.538 -11.337 1.00 90.44 91 HIS A O 1
ATOM 715 N N . GLN A 1 92 ? 22.314 -11.443 -9.797 1.00 89.88 92 GLN A N 1
ATOM 716 C CA . GLN A 1 92 ? 22.263 -12.761 -10.421 1.00 89.88 92 GLN A CA 1
ATOM 717 C C . GLN A 1 92 ? 20.970 -12.921 -11.218 1.00 89.88 92 GLN A C 1
ATOM 719 O O . GLN A 1 92 ? 19.890 -13.148 -10.667 1.00 89.88 92 GLN A O 1
ATOM 724 N N . TYR A 1 93 ? 21.084 -12.803 -12.538 1.00 87.75 93 TYR A N 1
ATOM 725 C CA . TYR A 1 93 ? 20.010 -13.148 -13.461 1.00 87.75 93 TYR A CA 1
ATOM 726 C C . TYR A 1 93 ? 20.118 -14.635 -13.837 1.00 87.75 93 TYR A C 1
ATOM 728 O O . TYR A 1 93 ? 21.219 -15.071 -14.171 1.00 87.75 93 TYR A O 1
ATOM 736 N N . PRO A 1 94 ? 19.024 -15.424 -13.808 1.00 92.06 94 PRO A N 1
ATOM 737 C CA . PRO A 1 94 ? 17.620 -15.032 -13.617 1.00 92.06 94 PRO A CA 1
ATOM 738 C C . PRO A 1 94 ? 17.085 -15.188 -12.180 1.00 92.06 94 PRO A C 1
ATOM 740 O O . PRO A 1 94 ? 15.904 -14.935 -11.947 1.00 92.06 94 PRO A O 1
ATOM 743 N N . VAL A 1 95 ? 17.919 -15.606 -11.219 1.00 92.31 95 VAL A N 1
ATOM 744 C CA . VAL A 1 95 ? 17.506 -15.898 -9.828 1.00 92.31 95 VAL A CA 1
ATOM 745 C C . VAL A 1 95 ? 16.773 -14.715 -9.189 1.00 92.31 95 VAL A C 1
ATOM 747 O O . VAL A 1 95 ? 15.741 -14.899 -8.542 1.00 92.31 95 VAL A O 1
ATOM 750 N N . ASN A 1 96 ? 17.243 -13.491 -9.437 1.00 93.38 96 ASN A N 1
ATOM 751 C CA . ASN A 1 96 ? 16.603 -12.274 -8.944 1.00 93.38 96 ASN A CA 1
ATOM 752 C C . ASN A 1 96 ? 15.134 -12.119 -9.382 1.00 93.38 96 ASN A C 1
ATOM 754 O O . ASN A 1 96 ? 14.343 -11.567 -8.621 1.00 93.38 96 ASN A O 1
ATOM 758 N N . LEU A 1 97 ? 14.739 -12.628 -10.555 1.00 92.00 97 LEU A N 1
ATOM 759 C CA . LEU A 1 97 ? 13.359 -12.561 -11.036 1.00 92.00 97 LEU A CA 1
ATOM 760 C C . LEU A 1 97 ? 12.457 -13.589 -10.355 1.00 92.00 97 LEU A C 1
ATOM 762 O O . LEU A 1 97 ? 11.313 -13.262 -10.047 1.00 92.00 97 LEU A O 1
ATOM 766 N N . TYR A 1 98 ? 12.953 -14.796 -10.078 1.00 94.38 98 TYR A N 1
ATOM 767 C CA . TYR A 1 98 ? 12.189 -15.788 -9.314 1.00 94.38 98 TYR A CA 1
ATOM 768 C C . TYR A 1 98 ? 11.965 -15.327 -7.872 1.00 94.38 98 TYR A C 1
ATOM 770 O O . TYR A 1 98 ? 10.851 -15.419 -7.359 1.00 94.38 98 TYR A O 1
ATOM 778 N N . LEU A 1 99 ? 12.997 -14.756 -7.243 1.00 94.19 99 LEU A N 1
ATOM 779 C CA . LEU A 1 99 ? 12.881 -14.160 -5.912 1.00 94.19 99 LEU A CA 1
ATOM 780 C C . LEU A 1 99 ? 11.938 -12.948 -5.910 1.00 94.19 99 LEU A C 1
ATOM 782 O O . LEU A 1 99 ? 11.123 -12.815 -4.999 1.00 94.19 99 LEU A O 1
ATOM 786 N N . LEU A 1 100 ? 11.991 -12.102 -6.948 1.00 94.31 100 LEU A N 1
ATOM 787 C CA . LEU A 1 100 ? 11.058 -10.986 -7.117 1.00 94.31 100 LEU A CA 1
ATOM 788 C C . LEU A 1 100 ? 9.617 -11.483 -7.251 1.00 94.31 100 LEU A C 1
ATOM 790 O O . LEU A 1 100 ? 8.725 -10.934 -6.611 1.00 94.31 100 LEU A O 1
ATOM 794 N N . PHE A 1 101 ? 9.384 -12.528 -8.048 1.00 94.19 101 PHE A N 1
ATOM 795 C CA . PHE A 1 101 ? 8.061 -13.127 -8.195 1.00 94.19 101 PHE A CA 1
ATOM 796 C C . PHE A 1 101 ? 7.546 -13.676 -6.859 1.00 94.19 101 PHE A C 1
ATOM 798 O O . PHE A 1 101 ? 6.441 -13.326 -6.444 1.00 94.19 101 PHE A O 1
ATOM 805 N N . GLY A 1 102 ? 8.362 -14.454 -6.141 1.00 95.00 102 GLY A N 1
ATOM 806 C CA . GLY A 1 102 ? 8.012 -14.961 -4.811 1.00 95.00 102 GLY A CA 1
ATOM 807 C C . GLY A 1 102 ? 7.682 -13.838 -3.824 1.00 95.00 102 GLY A C 1
ATOM 808 O O . GLY A 1 102 ? 6.679 -13.915 -3.115 1.00 95.00 102 GLY A O 1
ATOM 809 N N . PHE A 1 103 ? 8.470 -12.758 -3.833 1.00 95.88 103 PHE A N 1
ATOM 810 C CA . PHE A 1 103 ? 8.216 -11.577 -3.008 1.00 95.88 103 PHE A CA 1
ATOM 811 C C . PHE A 1 103 ? 6.871 -10.938 -3.363 1.00 95.88 103 PHE A C 1
ATOM 813 O O . PHE A 1 103 ? 6.050 -10.690 -2.484 1.00 95.88 103 PHE A O 1
ATOM 820 N N . THR A 1 104 ? 6.599 -10.746 -4.655 1.00 95.94 104 THR A N 1
ATOM 821 C CA . THR A 1 104 ? 5.340 -10.143 -5.115 1.00 95.94 104 THR A CA 1
ATOM 822 C C . THR A 1 104 ? 4.124 -11.009 -4.819 1.00 95.94 104 THR A C 1
ATOM 824 O O . THR A 1 104 ? 3.058 -10.473 -4.539 1.00 95.94 104 THR A O 1
ATOM 827 N N . PHE A 1 105 ? 4.273 -12.334 -4.836 1.00 95.19 105 PHE A N 1
ATOM 828 C CA . PHE A 1 105 ? 3.205 -13.254 -4.474 1.00 95.19 105 PHE A CA 1
ATOM 829 C C . PHE A 1 105 ? 2.896 -13.192 -2.974 1.00 95.19 105 PHE A C 1
ATOM 831 O O . PHE A 1 105 ? 1.730 -13.100 -2.600 1.00 95.19 105 PHE A O 1
ATOM 838 N N . LEU A 1 106 ? 3.917 -13.170 -2.108 1.00 95.38 106 LEU A N 1
ATOM 839 C CA . LEU A 1 106 ? 3.693 -12.986 -0.670 1.00 95.38 106 LEU A CA 1
ATOM 840 C C . LEU A 1 106 ? 3.054 -11.630 -0.357 1.00 95.38 106 LEU A C 1
ATOM 842 O O . LEU A 1 106 ? 2.122 -11.581 0.443 1.00 95.38 106 LEU A O 1
ATOM 846 N N . GLU A 1 107 ? 3.486 -10.559 -1.028 1.00 95.56 107 GLU A N 1
ATOM 847 C CA . GLU A 1 107 ? 2.855 -9.240 -0.898 1.00 95.56 107 GLU A CA 1
ATOM 848 C C . GLU A 1 107 ? 1.414 -9.216 -1.445 1.00 95.56 107 GLU A C 1
ATOM 850 O O . GLU A 1 107 ? 0.526 -8.578 -0.883 1.00 95.56 107 GLU A O 1
ATOM 855 N N . ALA A 1 108 ? 1.123 -9.961 -2.516 1.00 96.38 108 ALA A N 1
ATOM 856 C CA . ALA A 1 108 ? -0.246 -10.133 -2.998 1.00 96.38 108 ALA A CA 1
ATOM 857 C C . ALA A 1 108 ? -1.135 -10.820 -1.952 1.00 96.38 108 ALA A C 1
ATOM 859 O O . ALA A 1 108 ? -2.277 -10.407 -1.754 1.00 96.38 108 ALA A O 1
ATOM 860 N N . VAL A 1 109 ? -0.611 -11.836 -1.259 1.00 93.81 109 VAL A N 1
ATOM 861 C CA . VAL A 1 109 ? -1.329 -12.553 -0.197 1.00 93.81 109 VAL A CA 1
ATOM 862 C C . VAL A 1 109 ? -1.547 -11.667 1.033 1.00 93.81 109 VAL A C 1
ATOM 864 O O . VAL A 1 109 ? -2.660 -11.642 1.559 1.00 93.81 109 VAL A O 1
ATOM 867 N N . THR A 1 110 ? -0.550 -10.899 1.490 1.00 94.38 110 THR A N 1
ATOM 868 C CA . THR A 1 110 ? -0.730 -9.962 2.620 1.00 94.38 110 THR A CA 1
ATOM 869 C C . THR A 1 110 ? -1.778 -8.895 2.309 1.00 94.38 110 THR A C 1
ATOM 871 O O . THR A 1 110 ? -2.630 -8.607 3.158 1.00 94.38 110 THR A O 1
ATOM 874 N N . VAL A 1 111 ? -1.767 -8.337 1.092 1.00 95.06 111 VAL A N 1
ATOM 875 C CA . VAL A 1 111 ? -2.796 -7.394 0.631 1.00 95.06 111 VAL A CA 1
ATOM 876 C C . VAL A 1 111 ? -4.166 -8.070 0.584 1.00 95.06 111 VAL A C 1
ATOM 878 O O . VAL A 1 111 ? -5.112 -7.533 1.159 1.00 95.06 111 VAL A O 1
ATOM 881 N N . ALA A 1 112 ? -4.274 -9.261 -0.010 1.00 94.38 112 ALA A N 1
ATOM 882 C CA . ALA A 1 112 ? -5.529 -10.005 -0.108 1.00 94.38 112 ALA A CA 1
ATOM 883 C C . ALA A 1 112 ? -6.151 -10.273 1.272 1.00 94.38 112 ALA A C 1
ATOM 885 O O . ALA A 1 112 ? -7.330 -9.995 1.478 1.00 94.38 112 ALA A O 1
ATOM 886 N N . ILE A 1 113 ? -5.347 -10.722 2.243 1.00 93.31 113 ILE A N 1
ATOM 887 C CA . ILE A 1 113 ? -5.768 -10.921 3.637 1.00 93.31 113 ILE A CA 1
ATOM 888 C C . ILE A 1 113 ? -6.201 -9.600 4.285 1.00 93.31 113 ILE A C 1
ATOM 890 O O . ILE A 1 113 ? -7.197 -9.549 4.995 1.00 93.31 113 ILE A O 1
ATOM 894 N N . THR A 1 114 ? -5.465 -8.511 4.070 1.00 92.38 114 THR A N 1
ATOM 895 C CA . THR A 1 114 ? -5.807 -7.212 4.673 1.00 92.38 114 THR A CA 1
ATOM 896 C C . THR A 1 114 ? -7.143 -6.689 4.144 1.00 92.38 114 THR A C 1
ATOM 898 O O . THR A 1 114 ? -7.953 -6.138 4.888 1.00 92.38 114 THR A O 1
ATOM 901 N N . VAL A 1 115 ? -7.391 -6.893 2.854 1.00 93.69 115 VAL A N 1
ATOM 902 C CA . VAL A 1 115 ? -8.591 -6.438 2.156 1.00 93.69 115 VAL A CA 1
ATOM 903 C C . VAL A 1 115 ? -9.859 -7.163 2.638 1.00 93.69 115 VAL A C 1
ATOM 905 O O . VAL A 1 115 ? -10.926 -6.551 2.643 1.00 93.69 115 VAL A O 1
ATOM 908 N N . THR A 1 116 ? -9.773 -8.401 3.146 1.00 92.00 116 THR A N 1
ATOM 909 C CA . THR A 1 116 ? -10.947 -9.127 3.684 1.00 92.00 116 THR A CA 1
ATOM 910 C C . THR A 1 116 ? -11.508 -8.544 4.988 1.00 92.00 116 THR A C 1
ATOM 912 O O . THR A 1 116 ? -12.660 -8.827 5.339 1.00 92.00 116 THR A O 1
ATOM 915 N N . PHE A 1 117 ? -10.740 -7.706 5.697 1.00 90.62 117 PHE A N 1
ATOM 916 C CA . PHE A 1 117 ? -11.206 -6.978 6.886 1.00 90.62 117 PHE A CA 1
ATOM 917 C C . PHE A 1 117 ? -12.077 -5.759 6.555 1.00 90.62 117 PHE A C 1
ATOM 919 O O . PHE A 1 117 ? -12.710 -5.202 7.453 1.00 90.62 117 PHE A O 1
ATOM 926 N N . TYR A 1 118 ? -12.120 -5.347 5.289 1.00 92.56 118 TYR A N 1
ATOM 927 C CA . TYR A 1 118 ? -12.928 -4.229 4.818 1.00 92.56 118 TYR A CA 1
ATOM 928 C C . TYR A 1 118 ? -14.151 -4.726 4.041 1.00 92.56 118 TYR A C 1
ATOM 930 O O . TYR A 1 118 ? -14.206 -5.860 3.565 1.00 92.56 118 TYR A O 1
ATOM 938 N N . GLU A 1 119 ? -15.165 -3.872 3.919 1.00 91.31 119 GLU A N 1
ATOM 939 C CA . GLU A 1 119 ? -16.325 -4.173 3.082 1.00 91.31 119 GLU A CA 1
ATOM 940 C C . GLU A 1 119 ? -15.968 -4.084 1.595 1.00 91.31 119 GLU A C 1
ATOM 942 O O . GLU A 1 119 ? -15.269 -3.165 1.164 1.00 91.31 119 GLU A O 1
ATOM 947 N N . VAL A 1 120 ? -16.500 -5.013 0.795 1.00 91.88 120 VAL A N 1
ATOM 948 C CA . VAL A 1 120 ? -16.212 -5.126 -0.648 1.00 91.88 120 VAL A CA 1
ATOM 949 C C . VAL A 1 120 ? -16.524 -3.825 -1.394 1.00 91.88 120 VAL A C 1
ATOM 951 O O . VAL A 1 120 ? -15.762 -3.410 -2.265 1.00 91.88 120 VAL A O 1
ATOM 954 N N . SER A 1 121 ? -17.609 -3.144 -1.019 1.00 92.12 121 SER A N 1
ATOM 955 C CA . SER A 1 121 ? -18.014 -1.847 -1.575 1.00 92.12 121 SER A CA 1
ATOM 956 C C . SER A 1 121 ? -16.930 -0.778 -1.394 1.00 92.12 121 SER A C 1
ATOM 958 O O . SER A 1 121 ? -16.565 -0.100 -2.353 1.00 92.12 121 SER A O 1
ATOM 960 N N . VAL A 1 122 ? -16.371 -0.666 -0.187 1.00 94.62 122 VAL A N 1
ATOM 961 C CA . VAL A 1 122 ? -15.308 0.293 0.151 1.00 94.62 122 VAL A CA 1
ATOM 962 C C . VAL A 1 122 ? -14.022 -0.037 -0.604 1.00 94.62 122 VAL A C 1
ATOM 964 O O . VAL A 1 122 ? -13.356 0.859 -1.122 1.00 94.62 122 VAL A O 1
ATOM 967 N N . VAL A 1 123 ? -13.690 -1.324 -0.711 1.00 94.00 123 VAL A N 1
ATOM 968 C CA . VAL A 1 123 ? -12.493 -1.790 -1.422 1.00 94.00 123 VAL A CA 1
ATOM 969 C C . VAL A 1 123 ? -12.579 -1.470 -2.915 1.00 94.00 123 VAL A C 1
ATOM 971 O O . VAL A 1 123 ? -11.635 -0.909 -3.471 1.00 94.00 123 VAL A O 1
ATOM 974 N N . LEU A 1 124 ? -13.707 -1.773 -3.565 1.00 92.56 124 LEU A N 1
ATOM 975 C CA . LEU A 1 124 ? -13.896 -1.493 -4.991 1.00 92.56 124 LEU A CA 1
ATOM 976 C C . LEU A 1 124 ? -13.872 0.011 -5.286 1.00 92.56 124 LEU A C 1
ATOM 978 O O . LEU A 1 124 ? -13.251 0.432 -6.261 1.00 92.56 124 LEU A O 1
ATOM 982 N N . GLN A 1 125 ? -14.479 0.833 -4.425 1.00 94.88 125 GLN A N 1
ATOM 983 C CA . GLN A 1 125 ? -14.404 2.292 -4.546 1.00 94.88 125 GLN A CA 1
ATOM 984 C C . GLN A 1 125 ? -12.959 2.796 -4.457 1.00 94.88 125 GLN A C 1
ATOM 986 O O . GLN A 1 125 ? -12.529 3.588 -5.299 1.00 94.88 125 GLN A O 1
ATOM 991 N N . ALA A 1 126 ? -12.194 2.316 -3.472 1.00 93.81 126 ALA A N 1
ATOM 992 C CA . ALA A 1 126 ? -10.791 2.681 -3.314 1.00 93.81 126 ALA A CA 1
ATOM 993 C C . ALA A 1 126 ? -9.952 2.246 -4.526 1.00 93.81 126 ALA A C 1
ATOM 995 O O . ALA A 1 126 ? -9.141 3.031 -5.008 1.00 93.81 126 ALA A O 1
ATOM 996 N N . PHE A 1 127 ? -10.185 1.043 -5.055 1.00 92.44 127 PHE A N 1
ATOM 997 C CA . PHE A 1 127 ? -9.485 0.518 -6.228 1.00 92.44 127 PHE A CA 1
ATOM 998 C C . PHE A 1 127 ? -9.744 1.341 -7.498 1.00 92.44 127 PHE A C 1
ATOM 1000 O O . PHE A 1 127 ? -8.808 1.672 -8.227 1.00 92.44 127 PHE A O 1
ATOM 1007 N N . ILE A 1 128 ? -11.000 1.715 -7.762 1.00 94.69 128 ILE A N 1
ATOM 1008 C CA . ILE A 1 128 ? -11.349 2.555 -8.918 1.00 94.69 128 ILE A CA 1
ATOM 1009 C C . ILE A 1 128 ? -10.693 3.932 -8.786 1.00 94.69 128 ILE A C 1
ATOM 1011 O O . ILE A 1 128 ? -10.121 4.441 -9.753 1.00 94.69 128 ILE A O 1
ATOM 1015 N N . LEU A 1 129 ? -10.727 4.521 -7.587 1.00 95.62 129 LEU A N 1
ATOM 1016 C CA . LEU A 1 129 ? -10.116 5.820 -7.322 1.00 95.62 129 LEU A CA 1
ATOM 1017 C C . LEU A 1 129 ? -8.597 5.784 -7.542 1.00 95.62 129 LEU A C 1
ATOM 1019 O O . LEU A 1 129 ? -8.066 6.627 -8.265 1.00 95.62 129 LEU A O 1
ATOM 1023 N N . THR A 1 130 ? -7.893 4.811 -6.955 1.00 94.44 130 THR A N 1
ATOM 1024 C CA . THR A 1 130 ? -6.431 4.699 -7.083 1.00 94.44 130 THR A CA 1
ATOM 1025 C C . THR A 1 130 ? -6.013 4.408 -8.516 1.00 94.44 130 THR A C 1
ATOM 1027 O O . THR A 1 130 ? -5.072 5.032 -8.998 1.00 94.44 130 THR A O 1
ATOM 1030 N N . THR A 1 131 ? -6.740 3.539 -9.223 1.00 91.25 131 THR A N 1
ATOM 1031 C CA . THR A 1 131 ? -6.480 3.234 -10.637 1.00 91.25 131 THR A CA 1
ATOM 1032 C C . THR A 1 131 ? -6.676 4.470 -11.508 1.00 91.25 131 THR A C 1
ATOM 1034 O O . THR A 1 131 ? -5.819 4.786 -12.329 1.00 91.25 131 THR A O 1
ATOM 1037 N N . THR A 1 132 ? -7.758 5.222 -11.293 1.00 94.38 132 THR A N 1
ATOM 1038 C CA . THR A 1 132 ? -8.036 6.454 -12.046 1.00 94.38 132 THR A CA 1
ATOM 1039 C C . THR A 1 132 ? -6.942 7.493 -11.827 1.00 94.38 132 THR A C 1
ATOM 1041 O O . THR A 1 132 ? -6.403 8.034 -12.791 1.00 94.38 132 THR A O 1
ATOM 1044 N N . VAL A 1 133 ? -6.568 7.746 -10.569 1.00 96.19 133 VAL A N 1
ATOM 1045 C CA . VAL A 1 133 ? -5.499 8.695 -10.229 1.00 96.19 133 VAL A CA 1
ATOM 1046 C C . VAL A 1 133 ? -4.160 8.230 -10.805 1.00 96.19 133 VAL A C 1
ATOM 1048 O O . VAL A 1 133 ? -3.449 9.031 -11.405 1.00 96.19 133 VAL A O 1
ATOM 1051 N N . PHE A 1 134 ? -3.827 6.942 -10.694 1.00 91.12 134 PHE A N 1
ATOM 1052 C CA . PHE A 1 134 ? -2.588 6.378 -11.231 1.00 91.12 134 PHE A CA 1
ATOM 1053 C C . PHE A 1 134 ? -2.502 6.500 -12.756 1.00 91.12 134 PHE A C 1
ATOM 1055 O O . PHE A 1 134 ? -1.477 6.937 -13.275 1.00 91.12 134 PHE A O 1
ATOM 1062 N N . LEU A 1 135 ? -3.572 6.163 -13.481 1.00 90.81 135 LEU A N 1
ATOM 1063 C CA . LEU A 1 135 ? -3.623 6.296 -14.937 1.00 90.81 135 LEU A CA 1
ATOM 1064 C C . LEU A 1 135 ? -3.583 7.764 -15.370 1.00 90.81 135 LEU A C 1
ATOM 1066 O O . LEU A 1 135 ? -2.839 8.097 -16.287 1.00 90.81 135 LEU A O 1
ATOM 1070 N N . ALA A 1 136 ? -4.310 8.652 -14.687 1.00 92.88 136 ALA A N 1
ATOM 1071 C CA . ALA A 1 136 ? -4.271 10.087 -14.963 1.00 92.88 136 ALA A CA 1
ATOM 1072 C C . ALA A 1 136 ? -2.860 10.662 -14.769 1.00 92.88 136 ALA A C 1
ATOM 1074 O O . ALA A 1 136 ? -2.368 11.390 -15.631 1.00 92.88 136 ALA A O 1
ATOM 1075 N N . LEU A 1 137 ? -2.180 10.295 -13.676 1.00 87.81 137 LEU A N 1
ATOM 1076 C CA . LEU A 1 137 ? -0.798 10.705 -13.433 1.00 87.81 137 LEU A CA 1
ATOM 1077 C C . LEU A 1 137 ? 0.157 10.094 -14.456 1.00 87.81 137 LEU A C 1
ATOM 1079 O O . LEU A 1 137 ? 1.041 10.797 -14.924 1.00 87.81 137 LEU A O 1
ATOM 1083 N N . THR A 1 138 ? -0.023 8.826 -14.827 1.00 87.75 138 THR A N 1
ATOM 1084 C CA . THR A 1 138 ? 0.830 8.147 -15.812 1.00 87.75 138 THR A CA 1
ATOM 1085 C C . THR A 1 138 ? 0.685 8.784 -17.193 1.00 87.75 138 THR A C 1
ATOM 1087 O O . THR A 1 138 ? 1.677 9.076 -17.849 1.00 87.75 138 THR A O 1
ATOM 1090 N N . LEU A 1 139 ? -0.537 9.081 -17.638 1.00 88.62 139 LEU A N 1
ATOM 1091 C CA . LEU A 1 139 ? -0.764 9.817 -18.884 1.00 88.62 139 LEU A CA 1
ATOM 1092 C C . LEU A 1 139 ? -0.171 11.227 -18.813 1.00 88.62 139 LEU A C 1
ATOM 1094 O O . LEU A 1 139 ? 0.473 11.670 -19.763 1.00 88.62 139 LEU A O 1
ATOM 1098 N N . TYR A 1 140 ? -0.324 11.909 -17.675 1.00 87.25 140 TYR A N 1
ATOM 1099 C CA . TYR A 1 140 ? 0.291 13.214 -17.463 1.00 87.25 140 TYR A CA 1
ATOM 1100 C C . TYR A 1 140 ? 1.823 13.145 -17.515 1.00 87.25 140 TYR A C 1
ATOM 1102 O O . TYR A 1 140 ? 2.431 13.998 -18.152 1.00 87.25 140 TYR A O 1
ATOM 1110 N N . THR A 1 141 ? 2.470 12.144 -16.913 1.00 83.19 141 THR A N 1
ATOM 1111 C CA . THR A 1 141 ? 3.937 12.005 -16.950 1.00 83.19 141 THR A CA 1
ATOM 1112 C C . THR A 1 141 ? 4.457 11.557 -18.312 1.00 83.19 141 THR A C 1
ATOM 1114 O O . THR A 1 141 ? 5.570 11.931 -18.668 1.00 83.19 141 THR A O 1
ATOM 1117 N N . LEU A 1 142 ? 3.669 10.817 -19.098 1.00 82.12 142 LEU A N 1
ATOM 1118 C CA . LEU A 1 142 ? 4.023 10.459 -20.476 1.00 82.12 142 LEU A CA 1
ATOM 1119 C C . LEU A 1 142 ? 3.918 11.651 -21.446 1.00 82.12 142 LEU A C 1
ATOM 1121 O O . LEU A 1 142 ? 4.644 11.689 -22.436 1.00 82.12 142 LEU A O 1
ATOM 1125 N N . GLN A 1 143 ? 3.043 12.625 -21.174 1.00 83.69 143 GLN A N 1
ATOM 1126 C CA . GLN A 1 143 ? 2.861 13.817 -22.019 1.00 83.69 143 GLN A CA 1
ATOM 1127 C C . GLN A 1 143 ? 3.678 15.031 -21.550 1.00 83.69 143 GLN A C 1
ATOM 1129 O O . GLN A 1 143 ? 4.079 15.874 -22.355 1.00 83.69 143 GLN A O 1
ATOM 1134 N N . SER A 1 144 ? 3.897 15.163 -20.243 1.00 83.06 144 SER A N 1
ATOM 1135 C CA . SER A 1 144 ? 4.479 16.359 -19.639 1.00 83.06 144 SER A CA 1
ATOM 1136 C C . SER A 1 144 ? 6.000 16.370 -19.748 1.00 83.06 144 SER A C 1
ATOM 1138 O O . SER A 1 144 ? 6.679 15.435 -19.339 1.00 83.06 144 SER A O 1
ATOM 1140 N N . LYS A 1 145 ? 6.547 17.495 -20.221 1.00 79.62 145 LYS A N 1
ATOM 1141 C CA . LYS A 1 145 ? 7.992 17.782 -20.238 1.00 79.62 145 LYS A CA 1
ATOM 1142 C C . LYS A 1 145 ? 8.476 18.509 -18.974 1.00 79.62 145 LYS A C 1
ATOM 1144 O O . LYS A 1 145 ? 9.535 19.124 -18.993 1.00 79.62 145 LYS A O 1
ATOM 1149 N N . ARG A 1 146 ? 7.673 18.548 -17.901 1.00 77.50 146 ARG A N 1
ATOM 1150 C CA . ARG A 1 146 ? 8.044 19.265 -16.670 1.00 77.50 146 ARG A CA 1
ATOM 1151 C C . ARG A 1 146 ? 9.021 18.457 -15.822 1.00 77.50 146 ARG A C 1
ATOM 1153 O O . ARG A 1 146 ? 8.715 17.339 -15.417 1.00 77.50 146 ARG A O 1
ATOM 1160 N N . ASP A 1 147 ? 10.124 19.095 -15.444 1.00 75.62 147 ASP A N 1
ATOM 1161 C CA . ASP A 1 147 ? 11.121 18.514 -14.548 1.00 75.62 147 ASP A CA 1
ATOM 1162 C C . ASP A 1 147 ? 10.702 18.641 -13.075 1.00 75.62 147 ASP A C 1
ATOM 1164 O O . ASP A 1 147 ? 10.717 19.720 -12.479 1.00 75.62 147 ASP A O 1
ATOM 1168 N N . PHE A 1 148 ? 10.368 17.511 -12.443 1.00 75.50 148 PHE A N 1
ATOM 1169 C CA . PHE A 1 148 ? 9.984 17.438 -11.024 1.00 75.50 148 PHE A CA 1
ATOM 1170 C C . PHE A 1 148 ? 11.171 17.348 -10.055 1.00 75.50 148 PHE A C 1
ATOM 1172 O O . PHE A 1 148 ? 10.981 17.094 -8.866 1.00 75.50 148 PHE A O 1
ATOM 1179 N N . SER A 1 149 ? 12.398 17.606 -10.519 1.00 77.12 149 SER A N 1
ATOM 1180 C CA . SER A 1 149 ? 13.612 17.465 -9.701 1.00 77.12 149 SER A CA 1
ATOM 1181 C C . SER A 1 149 ? 13.576 18.298 -8.411 1.00 77.12 149 SER A C 1
ATOM 1183 O O . SER A 1 149 ? 14.157 17.897 -7.407 1.00 77.12 149 SER A O 1
ATOM 1185 N N . LYS A 1 150 ? 12.868 19.438 -8.405 1.00 80.00 150 LYS A N 1
ATOM 1186 C CA . LYS A 1 150 ? 12.722 20.314 -7.226 1.00 80.00 150 LYS A CA 1
ATOM 1187 C C . LYS A 1 150 ? 11.583 19.894 -6.284 1.00 80.00 150 LYS A C 1
ATOM 1189 O O . LYS A 1 150 ? 11.554 20.326 -5.136 1.00 80.00 150 LYS A O 1
ATOM 1194 N N . ALA A 1 151 ? 10.662 19.039 -6.735 1.00 81.38 151 ALA A N 1
ATOM 1195 C CA . ALA A 1 151 ? 9.519 18.588 -5.938 1.00 81.38 151 ALA A CA 1
ATOM 1196 C C . ALA A 1 151 ? 9.894 17.508 -4.904 1.00 81.38 151 ALA A C 1
ATOM 1198 O O . ALA A 1 151 ? 9.161 17.308 -3.936 1.00 81.38 151 ALA A O 1
ATOM 1199 N N . GLY A 1 152 ? 11.047 16.844 -5.069 1.00 80.75 152 GLY A N 1
ATOM 1200 C CA . GLY A 1 152 ? 11.488 15.748 -4.199 1.00 80.75 152 GLY A CA 1
ATOM 1201 C C . GLY A 1 152 ? 11.606 16.138 -2.722 1.00 80.75 152 GLY A C 1
ATOM 1202 O O . GLY A 1 152 ? 11.090 15.428 -1.862 1.00 80.75 152 GLY A O 1
ATOM 1203 N N . ALA A 1 153 ? 12.197 17.298 -2.416 1.00 83.69 153 ALA A N 1
ATOM 1204 C CA . ALA A 1 153 ? 12.338 17.775 -1.035 1.00 83.69 153 ALA A CA 1
ATOM 1205 C C . ALA A 1 153 ? 10.976 18.062 -0.368 1.00 83.69 153 ALA A C 1
ATOM 1207 O O . ALA A 1 153 ? 10.769 17.742 0.804 1.00 83.69 153 ALA A O 1
ATOM 1208 N N . GLY A 1 154 ? 10.020 18.617 -1.120 1.00 87.38 154 GLY A N 1
ATOM 1209 C CA . GLY A 1 154 ? 8.659 18.865 -0.631 1.00 87.38 154 GLY A CA 1
ATOM 1210 C C . GLY A 1 154 ? 7.877 17.573 -0.379 1.00 87.38 154 GLY A C 1
ATOM 1211 O O . GLY A 1 154 ? 7.226 17.430 0.653 1.00 87.38 154 GLY A O 1
ATOM 1212 N N . LEU A 1 155 ? 7.990 16.591 -1.278 1.00 87.12 155 LEU A N 1
ATOM 1213 C CA . LEU A 1 155 ? 7.360 15.279 -1.095 1.00 87.12 155 LEU A CA 1
ATOM 1214 C C . LEU A 1 155 ? 7.973 14.513 0.086 1.00 87.12 155 LEU A C 1
ATOM 1216 O O . LEU A 1 155 ? 7.243 13.897 0.860 1.00 87.12 155 LEU A O 1
ATOM 1220 N N . PHE A 1 156 ? 9.292 14.603 0.274 1.00 86.44 156 PHE A N 1
ATOM 1221 C CA . PHE A 1 156 ? 9.986 13.964 1.392 1.00 86.44 156 PHE A CA 1
ATOM 1222 C C . PHE A 1 156 ? 9.579 14.563 2.743 1.00 86.44 156 PHE A C 1
ATOM 1224 O O . PHE A 1 156 ? 9.268 13.825 3.677 1.00 86.44 156 PHE A O 1
ATOM 1231 N N . THR A 1 157 ? 9.511 15.893 2.851 1.00 88.38 157 THR A N 1
ATOM 1232 C CA . THR A 1 157 ? 9.046 16.549 4.085 1.00 88.38 157 THR A CA 1
ATOM 1233 C C . THR A 1 157 ? 7.581 16.227 4.377 1.00 88.38 157 THR A C 1
ATOM 1235 O O . THR A 1 157 ? 7.243 15.897 5.514 1.00 88.38 157 THR A O 1
ATOM 1238 N N . CYS A 1 158 ? 6.719 16.228 3.356 1.00 92.06 158 CYS A N 1
ATOM 1239 C CA . CYS A 1 158 ? 5.317 15.835 3.492 1.00 92.06 158 CYS A CA 1
ATOM 1240 C C . CYS A 1 158 ? 5.166 14.388 3.997 1.00 92.06 158 CYS A C 1
ATOM 1242 O O . CYS A 1 158 ? 4.404 14.143 4.934 1.00 92.06 158 CYS A O 1
ATOM 1244 N N . LEU A 1 159 ? 5.939 13.444 3.448 1.00 89.81 159 LEU A N 1
ATOM 1245 C CA . LEU A 1 159 ? 5.938 12.046 3.883 1.00 89.81 159 LEU A CA 1
ATOM 1246 C C . LEU A 1 159 ? 6.300 11.911 5.371 1.00 89.81 159 LEU A C 1
ATOM 1248 O O . LEU A 1 159 ? 5.585 11.242 6.118 1.00 89.81 159 LEU A O 1
ATOM 1252 N N . TRP A 1 160 ? 7.362 12.580 5.829 1.00 90.75 160 TRP A N 1
ATOM 1253 C CA . TRP A 1 160 ? 7.762 12.554 7.241 1.00 90.75 160 TRP A CA 1
ATOM 1254 C C . TRP A 1 160 ? 6.700 13.143 8.168 1.00 90.75 160 TRP A C 1
ATOM 1256 O O . TRP A 1 160 ? 6.424 12.573 9.225 1.00 90.75 160 TRP A O 1
ATOM 1266 N N . ILE A 1 161 ? 6.055 14.239 7.764 1.00 92.62 161 ILE A N 1
ATOM 1267 C CA . ILE A 1 161 ? 4.940 14.827 8.518 1.00 92.62 161 ILE A CA 1
ATOM 1268 C C . ILE A 1 161 ? 3.780 13.826 8.628 1.00 92.62 161 ILE A C 1
ATOM 1270 O O . ILE A 1 161 ? 3.205 13.664 9.708 1.00 92.62 161 ILE A O 1
ATOM 1274 N N . LEU A 1 162 ? 3.443 13.112 7.551 1.00 89.81 162 LEU A N 1
ATOM 1275 C CA . LEU A 1 162 ? 2.382 12.098 7.558 1.00 89.81 162 LEU A CA 1
ATOM 1276 C C . LEU A 1 162 ? 2.725 10.888 8.443 1.00 89.81 162 LEU A C 1
ATOM 1278 O O . LEU A 1 162 ? 1.869 10.418 9.198 1.00 89.81 162 LEU A O 1
ATOM 1282 N N . LEU A 1 163 ? 3.974 10.415 8.421 1.00 90.75 163 LEU A N 1
ATOM 1283 C CA . LEU A 1 163 ? 4.431 9.321 9.285 1.00 90.75 163 LEU A CA 1
ATOM 1284 C C . LEU A 1 163 ? 4.408 9.721 10.767 1.00 90.75 163 LEU A C 1
ATOM 1286 O O . LEU A 1 163 ? 3.823 9.014 11.594 1.00 90.75 163 LEU A O 1
ATOM 1290 N N . LEU A 1 164 ? 4.977 10.883 11.103 1.00 90.75 164 LEU A N 1
ATOM 1291 C CA . LEU A 1 164 ? 5.004 11.393 12.475 1.00 90.75 164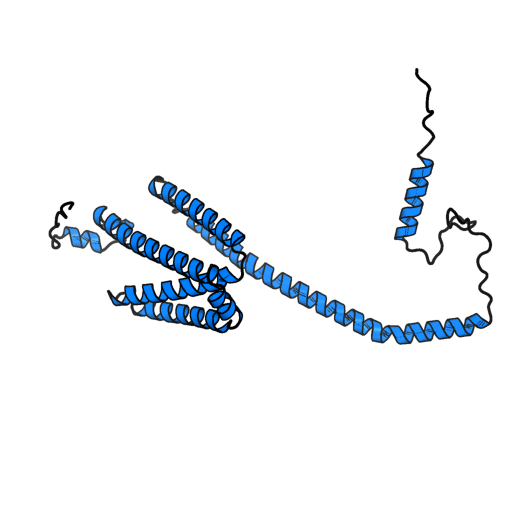 LEU A CA 1
ATOM 1292 C C . LEU A 1 164 ? 3.593 11.685 12.990 1.00 90.75 164 LEU A C 1
ATOM 1294 O O . LEU A 1 164 ? 3.257 11.293 14.105 1.00 90.75 164 LEU A O 1
ATOM 1298 N N . SER A 1 165 ? 2.734 12.310 12.182 1.00 87.56 165 SER A N 1
ATOM 1299 C CA . SER A 1 165 ? 1.346 12.582 12.576 1.00 87.56 165 SER A CA 1
ATOM 1300 C C . SER A 1 165 ? 0.542 11.298 12.805 1.00 87.56 165 SER A C 1
ATOM 1302 O O . SER A 1 165 ? -0.208 11.219 13.781 1.00 87.56 165 SER A O 1
ATOM 1304 N N . SER A 1 166 ? 0.745 10.259 11.988 1.00 88.12 166 SER A N 1
ATOM 1305 C CA . SER A 1 166 ? 0.112 8.945 12.175 1.00 88.12 166 SER A CA 1
ATOM 1306 C C . SER A 1 166 ? 0.568 8.270 13.473 1.00 88.12 166 SER A C 1
ATOM 1308 O O . SER A 1 166 ? -0.258 7.763 14.241 1.00 88.12 166 SER A O 1
ATOM 1310 N N . PHE A 1 167 ? 1.870 8.323 13.771 1.00 89.19 167 PHE A N 1
ATOM 1311 C CA . PHE A 1 167 ? 2.429 7.791 15.014 1.00 89.19 167 PHE A CA 1
ATOM 1312 C C . PHE A 1 167 ? 1.922 8.552 16.248 1.00 89.19 167 PHE A C 1
ATOM 1314 O O . PHE A 1 167 ? 1.444 7.943 17.211 1.00 89.19 167 PHE A O 1
ATOM 1321 N N . LEU A 1 168 ? 1.944 9.888 16.201 1.00 86.50 168 LEU A N 1
ATOM 1322 C CA . LEU A 1 168 ? 1.439 10.748 17.271 1.00 86.50 168 LEU A CA 1
ATOM 1323 C C . LEU A 1 168 ? -0.054 10.516 17.516 1.00 86.50 168 LEU A C 1
ATOM 1325 O O . LEU A 1 168 ? -0.474 10.396 18.668 1.00 86.50 168 LEU A O 1
ATOM 1329 N N . LYS A 1 169 ? -0.864 10.368 16.462 1.00 87.00 169 LYS A N 1
ATOM 1330 C CA . LYS A 1 169 ? -2.294 10.062 16.599 1.00 87.00 169 LYS A CA 1
ATOM 1331 C C . LYS A 1 169 ? -2.505 8.760 17.377 1.00 87.00 169 LYS A C 1
ATOM 1333 O O . LYS A 1 169 ? -3.254 8.765 18.355 1.00 87.00 169 LYS A O 1
ATOM 1338 N N . LYS A 1 170 ? -1.786 7.685 17.034 1.00 84.44 170 LYS A N 1
ATOM 1339 C CA . LYS A 1 170 ? -1.851 6.400 17.756 1.00 84.44 170 LYS A CA 1
ATOM 1340 C C . LYS A 1 170 ? -1.466 6.549 19.234 1.00 84.44 170 LYS A C 1
ATOM 1342 O O . LYS A 1 170 ? -2.172 6.039 20.104 1.00 84.44 170 LYS A O 1
ATOM 1347 N N . GLN A 1 171 ? -0.404 7.302 19.527 1.00 77.56 171 GLN A N 1
ATOM 1348 C CA . GLN A 1 171 ? 0.031 7.562 20.903 1.00 77.56 171 GLN A CA 1
ATOM 1349 C C . GLN A 1 171 ? -0.993 8.370 21.705 1.00 77.56 171 GLN A C 1
ATOM 1351 O O . GLN A 1 171 ? -1.269 8.053 22.862 1.00 77.56 171 GLN A O 1
ATOM 1356 N N . THR A 1 172 ? -1.611 9.387 21.101 1.00 80.12 172 THR A N 1
ATOM 1357 C CA . THR A 1 172 ? -2.628 10.192 21.793 1.00 80.12 172 THR A CA 1
ATOM 1358 C C . THR A 1 172 ? -3.885 9.388 22.111 1.00 80.12 172 THR A C 1
ATOM 1360 O O . THR A 1 172 ? -4.436 9.545 23.199 1.00 80.12 172 THR A O 1
ATOM 1363 N N . GLU A 1 173 ? -4.323 8.491 21.224 1.00 83.06 173 GLU A N 1
ATOM 1364 C CA . GLU A 1 173 ? -5.451 7.592 21.493 1.00 83.06 173 GLU A CA 1
ATOM 1365 C C . GLU A 1 173 ? -5.123 6.600 22.616 1.00 83.06 173 GLU A C 1
ATOM 1367 O O . GLU A 1 173 ? -5.904 6.446 23.562 1.00 83.06 173 GLU A O 1
ATOM 1372 N N . MET A 1 174 ? -3.919 6.022 22.601 1.00 84.00 174 MET A N 1
ATOM 1373 C CA . MET A 1 174 ? -3.422 5.188 23.700 1.00 84.00 174 MET A CA 1
ATOM 1374 C C . MET A 1 174 ? -3.398 5.957 25.027 1.00 84.00 174 MET A C 1
ATOM 1376 O O . MET A 1 174 ? -3.957 5.485 26.021 1.00 84.00 174 MET A O 1
ATOM 1380 N N . ALA A 1 175 ? -2.851 7.173 25.043 1.00 83.31 175 ALA A N 1
ATOM 1381 C CA . ALA A 1 175 ? -2.781 8.023 26.228 1.00 83.31 175 ALA A CA 1
ATOM 1382 C C . ALA A 1 175 ? -4.172 8.425 26.751 1.00 83.31 175 ALA A C 1
ATOM 1384 O O . ALA A 1 175 ? -4.424 8.369 27.959 1.00 83.31 175 ALA A O 1
ATOM 1385 N N . LYS A 1 176 ? -5.118 8.773 25.865 1.00 84.38 176 LYS A N 1
ATOM 1386 C CA . LYS A 1 176 ? -6.523 9.035 26.230 1.00 84.38 176 LYS A CA 1
ATOM 1387 C C . LYS A 1 176 ? -7.171 7.792 26.842 1.00 84.38 176 LYS A C 1
ATOM 1389 O O . LYS A 1 176 ? -7.872 7.915 27.852 1.00 84.38 176 LYS A O 1
ATOM 1394 N N . SER A 1 177 ? -6.916 6.607 26.280 1.00 84.69 177 SER A N 1
ATOM 1395 C CA . SER A 1 177 ? -7.454 5.339 26.786 1.00 84.69 177 SER A CA 1
ATOM 1396 C C . SER A 1 177 ? -6.927 5.017 28.192 1.00 84.69 177 SER A C 1
ATOM 1398 O O . SER A 1 177 ? -7.717 4.725 29.097 1.00 84.69 177 SER A O 1
ATOM 1400 N N . LEU A 1 178 ? -5.618 5.174 28.418 1.00 84.75 178 LEU A N 1
ATOM 1401 C CA . LEU A 1 178 ? -4.964 4.942 29.707 1.00 84.75 178 LEU A CA 1
ATOM 1402 C C . LEU A 1 178 ? -5.443 5.951 30.752 1.00 84.75 178 LEU A C 1
ATOM 1404 O O . LEU A 1 178 ? -5.854 5.566 31.850 1.00 84.75 178 LEU A O 1
ATOM 1408 N N . ARG A 1 179 ? -5.510 7.237 30.389 1.00 87.12 179 ARG A N 1
ATOM 1409 C CA . ARG A 1 179 ? -6.044 8.299 31.252 1.00 87.12 179 ARG A CA 1
ATOM 1410 C C . ARG A 1 179 ? -7.507 8.052 31.626 1.00 87.12 179 ARG A C 1
ATOM 1412 O O . ARG A 1 179 ? -7.898 8.287 32.771 1.00 87.12 179 ARG A O 1
ATOM 1419 N N . SER A 1 180 ? -8.323 7.563 30.691 1.00 89.44 180 SER A N 1
ATOM 1420 C CA . SER A 1 180 ? -9.721 7.188 30.940 1.00 89.44 180 SER A CA 1
ATOM 1421 C C . SER A 1 180 ? -9.824 6.020 31.927 1.00 89.44 180 SER A C 1
ATOM 1423 O O . SER A 1 180 ? -10.548 6.128 32.923 1.00 89.44 180 SER A O 1
ATOM 1425 N N . LYS A 1 181 ? -9.050 4.943 31.713 1.00 90.69 181 LYS A N 1
ATOM 1426 C CA . LYS A 1 181 ? -8.981 3.784 32.621 1.00 90.69 181 LYS A CA 1
ATOM 1427 C C . LYS A 1 181 ? -8.552 4.203 34.032 1.00 90.69 181 LYS A C 1
ATOM 1429 O O . LYS A 1 181 ? -9.238 3.873 35.001 1.00 90.69 181 LYS A O 1
ATOM 1434 N N . TRP A 1 182 ? -7.501 5.014 34.154 1.00 89.38 182 TRP A N 1
ATOM 1435 C CA . TRP A 1 182 ? -7.019 5.526 35.440 1.00 89.38 182 TRP A CA 1
ATOM 1436 C C . TRP A 1 182 ? -8.071 6.382 36.159 1.00 89.38 182 TRP A C 1
ATOM 1438 O O . TRP A 1 182 ? -8.370 6.162 37.332 1.00 89.38 182 TRP A O 1
ATOM 1448 N N . LYS A 1 183 ? -8.737 7.299 35.444 1.00 91.00 183 LYS A N 1
ATOM 1449 C CA . LYS A 1 183 ? -9.788 8.153 36.024 1.00 91.00 183 LYS A CA 1
ATOM 1450 C C . LYS A 1 183 ? -10.991 7.344 36.525 1.00 91.00 183 LYS A C 1
ATOM 1452 O O . LYS A 1 183 ? -11.583 7.706 37.544 1.00 91.00 183 LYS A O 1
ATOM 1457 N N . ARG A 1 184 ? -11.363 6.256 35.838 1.00 92.75 184 ARG A N 1
ATOM 1458 C CA . ARG A 1 184 ? -12.417 5.327 36.293 1.00 92.75 184 ARG A CA 1
ATOM 1459 C C . ARG A 1 184 ? -11.997 4.605 37.576 1.00 92.75 184 ARG A C 1
ATOM 1461 O O . ARG A 1 184 ? -12.772 4.609 38.532 1.00 92.75 184 ARG A O 1
ATOM 1468 N N . LYS A 1 185 ? -10.761 4.094 37.631 1.00 93.44 185 LYS A N 1
ATOM 1469 C CA . LYS A 1 185 ? -10.190 3.442 38.822 1.00 93.44 185 LYS A CA 1
ATOM 1470 C C . LYS A 1 185 ? -10.180 4.384 40.035 1.00 93.44 185 LYS A C 1
ATOM 1472 O O . LYS A 1 185 ? -10.739 4.041 41.072 1.00 93.44 185 LYS A O 1
ATOM 1477 N N . MET A 1 186 ? -9.687 5.614 39.872 1.00 92.19 186 MET A N 1
ATOM 1478 C CA . MET A 1 186 ? -9.634 6.612 40.953 1.00 92.19 186 MET A CA 1
ATOM 1479 C C . MET A 1 186 ? -11.017 6.999 41.494 1.00 92.19 186 MET A C 1
ATOM 1481 O O . MET A 1 186 ? -11.179 7.221 42.693 1.00 92.19 186 MET A O 1
ATOM 1485 N N . ARG A 1 187 ? -12.045 7.076 40.637 1.00 92.81 187 ARG A N 1
ATOM 1486 C CA . ARG A 1 187 ? -13.427 7.327 41.089 1.00 92.81 187 ARG A CA 1
ATOM 1487 C C . ARG A 1 187 ? -13.983 6.158 41.897 1.00 92.81 187 ARG A C 1
ATOM 1489 O O . ARG A 1 187 ? -14.649 6.403 42.899 1.00 92.81 187 ARG A O 1
ATOM 1496 N N . ALA A 1 188 ? -13.728 4.921 41.473 1.00 93.00 188 ALA A N 1
ATOM 1497 C CA . ALA A 1 188 ? -14.156 3.731 42.204 1.00 93.00 188 ALA A CA 1
ATOM 1498 C C . ALA A 1 188 ? -13.489 3.667 43.584 1.00 93.00 188 ALA A C 1
ATOM 1500 O O . ALA A 1 188 ? -14.160 3.452 44.589 1.00 93.00 188 ALA A O 1
ATOM 1501 N N . GLU A 1 189 ? -12.191 3.952 43.651 1.00 93.00 189 GLU A N 1
ATOM 1502 C CA . GLU A 1 189 ? -11.457 3.966 44.912 1.00 93.00 189 GLU A CA 1
ATOM 1503 C C . GLU A 1 189 ? -11.909 5.103 45.840 1.00 93.00 189 GLU A C 1
ATOM 1505 O O . GLU A 1 189 ? -12.127 4.891 47.033 1.00 93.00 189 GLU A O 1
ATOM 1510 N N . LYS A 1 190 ? -12.160 6.298 45.288 1.00 91.38 190 LYS A N 1
ATOM 1511 C CA . LYS A 1 190 ? -12.729 7.413 46.054 1.00 91.38 190 LYS A CA 1
ATOM 1512 C C . LYS A 1 190 ? -14.113 7.064 46.609 1.00 91.38 190 LYS A C 1
ATOM 1514 O O . LYS A 1 190 ? -14.377 7.369 47.764 1.00 91.38 190 LYS A O 1
ATOM 1519 N N . ARG A 1 191 ? -14.972 6.383 45.838 1.00 90.75 191 ARG A N 1
ATOM 1520 C CA . ARG A 1 191 ? -16.277 5.894 46.325 1.00 90.75 191 ARG A CA 1
ATOM 1521 C C . ARG A 1 191 ? -16.119 4.903 47.475 1.00 90.75 191 ARG A C 1
ATOM 1523 O O . ARG A 1 191 ? -16.811 5.067 48.467 1.00 90.75 191 ARG A O 1
ATOM 1530 N N . LYS A 1 192 ? -15.181 3.951 47.395 1.00 92.44 192 LYS A N 1
ATOM 1531 C CA . LYS A 1 192 ? -14.903 3.009 48.497 1.00 92.44 192 LYS A CA 1
ATOM 1532 C C . LYS A 1 192 ? -14.500 3.726 49.792 1.00 92.44 192 LYS A C 1
ATOM 1534 O O . LYS A 1 192 ? -14.954 3.342 50.859 1.00 92.44 192 LYS A O 1
ATOM 1539 N N . LYS A 1 193 ? -13.691 4.788 49.697 1.00 90.31 193 LYS A N 1
ATOM 1540 C CA . LYS A 1 193 ? -13.233 5.566 50.864 1.00 90.31 193 LYS A CA 1
ATOM 1541 C C . LYS A 1 193 ? -14.304 6.517 51.417 1.00 90.31 193 LYS A C 1
ATOM 1543 O O . LYS A 1 193 ? -14.387 6.688 52.630 1.00 9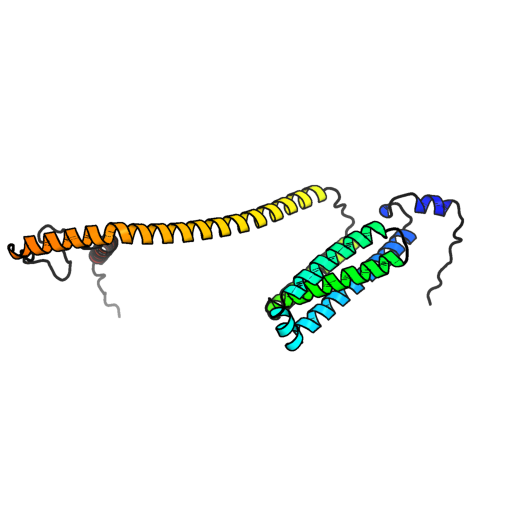0.31 193 LYS A O 1
ATOM 1548 N N . ASN A 1 194 ? -15.104 7.144 50.551 1.00 91.31 194 ASN A N 1
ATOM 1549 C CA . ASN A 1 194 ? -16.092 8.150 50.963 1.00 91.31 194 ASN A CA 1
ATOM 1550 C C . ASN A 1 194 ? -17.463 7.567 51.320 1.00 91.31 194 ASN A C 1
ATOM 1552 O O . ASN A 1 194 ? -18.122 8.124 52.186 1.00 91.31 194 ASN A O 1
ATOM 1556 N N . ALA A 1 195 ? -17.898 6.472 50.691 1.00 90.56 195 ALA A N 1
ATOM 1557 C CA . ALA A 1 195 ? -19.218 5.883 50.925 1.00 90.56 195 ALA A CA 1
ATOM 1558 C C . ALA A 1 195 ? -19.502 5.544 52.402 1.00 90.56 195 ALA A C 1
ATOM 1560 O O . ALA A 1 195 ? -20.547 5.972 52.883 1.00 90.56 195 ALA A O 1
ATOM 1561 N N . PRO A 1 196 ? -18.615 4.859 53.156 1.00 90.12 196 PRO A N 1
ATOM 1562 C CA . PRO A 1 196 ? -18.890 4.557 54.561 1.00 90.12 196 PRO A CA 1
ATOM 1563 C C . PRO A 1 196 ? -18.868 5.811 55.444 1.00 90.12 196 PRO A C 1
ATOM 1565 O O . PRO A 1 196 ? -19.662 5.913 56.372 1.00 90.12 196 PRO A O 1
ATOM 1568 N N . LYS A 1 197 ? -18.009 6.794 55.137 1.00 89.75 197 LYS A N 1
ATOM 1569 C CA . LYS A 1 197 ? -17.926 8.062 55.884 1.00 89.75 197 LYS A CA 1
ATOM 1570 C C . LYS A 1 197 ? -19.182 8.912 55.698 1.00 89.75 197 LYS A C 1
ATOM 1572 O O . LYS A 1 197 ? -19.725 9.430 56.667 1.00 89.75 197 LYS A O 1
ATOM 1577 N N . GLU A 1 198 ? -19.646 9.031 54.456 1.00 87.56 198 GLU A N 1
ATOM 1578 C CA . GLU A 1 198 ? -20.891 9.722 54.116 1.00 87.56 198 GLU A CA 1
ATOM 1579 C C . GLU A 1 198 ? -22.095 8.982 54.708 1.00 87.56 198 GLU A C 1
ATOM 1581 O O . GLU A 1 198 ? -22.929 9.619 55.336 1.00 87.56 198 GLU A O 1
ATOM 1586 N N . LEU A 1 199 ? -22.163 7.647 54.608 1.00 87.75 199 LEU A N 1
ATOM 1587 C CA . LEU A 1 199 ? -23.236 6.854 55.222 1.00 87.75 199 LEU A CA 1
ATOM 1588 C C . LEU A 1 199 ? -23.280 7.014 56.741 1.00 87.75 199 LEU A C 1
ATOM 1590 O O . LEU A 1 199 ? -24.353 7.259 57.278 1.00 87.75 199 LEU A O 1
ATOM 1594 N N . ALA A 1 200 ? -22.139 6.930 57.428 1.00 88.69 200 ALA A N 1
ATOM 1595 C CA . ALA A 1 200 ? -22.074 7.111 58.876 1.00 88.69 200 ALA A CA 1
ATOM 1596 C C . ALA A 1 200 ? -22.507 8.525 59.292 1.00 88.69 200 ALA A C 1
ATOM 1598 O O . ALA A 1 200 ? -23.271 8.681 60.241 1.00 88.69 200 ALA A O 1
ATOM 1599 N N . ARG A 1 201 ? -22.077 9.554 58.548 1.00 86.88 201 ARG A N 1
ATOM 1600 C CA . ARG A 1 201 ? -22.480 10.948 58.779 1.00 86.88 201 ARG A CA 1
ATOM 1601 C C . ARG A 1 201 ? -23.968 11.173 58.509 1.00 86.88 201 ARG A C 1
ATOM 1603 O O . ARG A 1 201 ? -24.621 11.910 59.234 1.00 86.88 201 ARG A O 1
ATOM 1610 N N . LEU A 1 202 ? -24.517 10.548 57.471 1.00 82.75 202 LEU A N 1
ATOM 1611 C CA . LEU A 1 202 ? -25.940 10.638 57.155 1.00 82.75 202 LEU A CA 1
ATOM 1612 C C . LEU A 1 202 ? -26.783 9.885 58.185 1.00 82.75 202 LEU A C 1
ATOM 1614 O O . LEU A 1 202 ? -27.792 10.414 58.633 1.00 82.75 202 LEU A O 1
ATOM 1618 N N . GLN A 1 203 ? -26.353 8.697 58.614 1.00 84.88 203 GLN A N 1
ATOM 1619 C CA . GLN A 1 203 ? -27.008 7.943 59.683 1.00 84.88 203 GLN A CA 1
ATOM 1620 C C . GLN A 1 203 ? -26.951 8.681 61.022 1.00 84.88 203 GLN A C 1
ATOM 1622 O O . GLN A 1 203 ? -27.938 8.654 61.754 1.00 84.88 203 GLN A O 1
ATOM 1627 N N . SER A 1 204 ? -25.839 9.351 61.347 1.00 82.12 204 SER A N 1
ATOM 1628 C CA . SER A 1 204 ? -25.746 10.146 62.572 1.00 82.12 204 SER A CA 1
ATOM 1629 C C . SER A 1 204 ? -26.698 11.335 62.526 1.00 82.12 204 SER A C 1
ATOM 1631 O O . SER A 1 204 ? -27.495 11.475 63.440 1.00 82.12 204 SER A O 1
ATOM 1633 N N . ILE A 1 205 ? -26.718 12.105 61.432 1.00 80.88 205 ILE A N 1
ATOM 1634 C CA . ILE A 1 205 ? -27.671 13.209 61.242 1.00 80.88 205 ILE A CA 1
ATOM 1635 C C . ILE A 1 205 ? -29.118 12.716 61.352 1.00 80.88 205 ILE A C 1
ATOM 1637 O O . ILE A 1 205 ? -29.927 13.353 62.016 1.00 80.88 205 ILE A O 1
ATOM 1641 N N . LEU A 1 206 ? -29.451 11.579 60.737 1.00 76.31 206 LEU A N 1
ATOM 1642 C CA . LEU A 1 206 ? -30.806 11.022 60.769 1.00 76.31 206 LEU A CA 1
ATOM 1643 C C . LEU A 1 206 ? -31.208 10.597 62.192 1.00 76.31 206 LEU A C 1
ATOM 1645 O O . LEU A 1 206 ? -32.329 10.863 62.613 1.00 76.31 206 LEU A O 1
ATOM 1649 N N . LYS A 1 207 ? -30.275 10.029 62.970 1.00 74.81 207 LYS A N 1
ATOM 1650 C CA . LYS A 1 207 ? -30.483 9.734 64.398 1.00 74.81 207 LYS A CA 1
ATOM 1651 C C . LYS A 1 207 ? -30.669 11.002 65.235 1.00 74.81 207 LYS A C 1
ATOM 1653 O O . LYS A 1 207 ? -31.562 11.028 66.073 1.00 74.81 207 LYS A O 1
ATOM 1658 N N . THR A 1 208 ? -29.878 12.051 65.000 1.00 65.38 208 THR A N 1
ATOM 1659 C CA . THR A 1 208 ? -30.004 13.330 65.720 1.00 65.38 208 THR A CA 1
ATOM 1660 C C . THR A 1 208 ? -31.293 14.078 65.353 1.00 65.38 208 THR A C 1
ATOM 1662 O O . THR A 1 208 ? -31.851 14.783 66.186 1.00 65.38 208 THR A O 1
ATOM 1665 N N . ASN A 1 209 ? -31.801 13.908 64.128 1.00 56.69 209 ASN A N 1
ATOM 1666 C CA . ASN A 1 209 ? -32.975 14.625 63.620 1.00 56.69 209 ASN A CA 1
ATOM 1667 C C . ASN A 1 209 ? -34.319 13.933 63.922 1.00 56.69 209 ASN A C 1
ATOM 1669 O O . ASN A 1 209 ? -35.367 14.526 63.697 1.00 56.69 209 ASN A O 1
ATOM 1673 N N . ASN A 1 210 ? -34.322 12.719 64.487 1.00 53.38 210 ASN A N 1
ATOM 1674 C CA . ASN A 1 210 ? -35.551 12.082 64.988 1.00 53.38 210 ASN A CA 1
ATOM 1675 C C . ASN A 1 210 ? -36.193 12.835 66.177 1.00 53.38 210 ASN A C 1
ATOM 1677 O O . ASN A 1 210 ? -37.310 12.502 66.564 1.00 53.38 210 ASN A O 1
ATOM 1681 N N . GLY A 1 211 ? -35.519 13.849 66.737 1.00 50.62 211 GLY A N 1
ATOM 1682 C CA . GLY A 1 211 ? -36.063 14.760 67.752 1.00 50.62 211 GLY A CA 1
ATOM 1683 C C . GLY A 1 211 ? -36.488 16.143 67.237 1.00 50.62 211 GLY A C 1
ATOM 1684 O O . GLY A 1 211 ? -37.134 16.879 67.976 1.00 50.62 211 GLY A O 1
ATOM 1685 N N . SER A 1 212 ? -36.183 16.498 65.985 1.00 51.38 212 SER A N 1
ATOM 1686 C CA . SER A 1 212 ? -36.526 17.804 65.414 1.00 51.38 212 SER A CA 1
ATOM 1687 C C . SER A 1 212 ? -37.373 17.612 64.166 1.00 51.38 212 SER A C 1
ATOM 1689 O O . SER A 1 212 ? -36.890 17.221 63.104 1.00 51.38 212 SER A O 1
ATOM 1691 N N . LYS A 1 213 ? -38.670 17.907 64.294 1.00 46.59 213 LYS A N 1
ATOM 1692 C CA . LYS A 1 213 ? -39.565 18.140 63.156 1.00 46.59 213 LYS A CA 1
ATOM 1693 C C . LYS A 1 213 ? -38.864 19.115 62.204 1.00 46.59 213 LYS A C 1
ATOM 1695 O O . LYS A 1 213 ? -38.666 20.274 62.548 1.00 46.59 213 LYS A O 1
ATOM 1700 N N . MET A 1 214 ? -38.474 18.647 61.019 1.00 52.06 214 MET A N 1
ATOM 1701 C CA . MET A 1 214 ? -38.134 19.541 59.916 1.00 52.06 214 MET A CA 1
ATOM 1702 C C . MET A 1 214 ? -39.408 20.312 59.596 1.00 52.06 214 MET A C 1
ATOM 1704 O O . MET A 1 214 ? -40.347 19.727 59.051 1.00 52.06 214 MET A O 1
ATOM 1708 N N . ASP A 1 215 ? -39.454 21.590 59.966 1.00 50.50 215 ASP A N 1
ATOM 1709 C CA . ASP A 1 215 ? -40.471 22.501 59.467 1.00 50.50 215 ASP A CA 1
ATOM 1710 C C . ASP A 1 215 ? -40.408 22.452 57.942 1.00 50.50 215 ASP A C 1
ATOM 1712 O O . ASP A 1 215 ? -39.489 22.955 57.292 1.00 50.50 215 ASP A O 1
ATOM 1716 N N . MET A 1 216 ? -41.369 21.745 57.354 1.00 56.53 216 MET A N 1
ATOM 1717 C CA . MET A 1 216 ? -41.620 21.810 55.929 1.00 56.53 216 MET A CA 1
ATOM 1718 C C . MET A 1 216 ? -42.035 23.247 55.666 1.00 56.53 216 MET A C 1
ATOM 1720 O O . MET A 1 216 ? -43.166 23.601 55.988 1.00 56.53 216 MET A O 1
ATOM 1724 N N . ASP A 1 217 ? -41.108 24.054 55.137 1.00 52.28 217 ASP A N 1
ATOM 1725 C CA . ASP A 1 217 ? -41.315 25.451 54.750 1.00 52.28 217 ASP A CA 1
ATOM 1726 C C . ASP A 1 217 ? -42.736 25.659 54.222 1.00 52.28 217 ASP A C 1
ATOM 1728 O O . ASP A 1 217 ? -43.070 25.321 53.075 1.00 52.28 217 ASP A O 1
ATOM 1732 N N . ALA A 1 218 ? -43.589 26.188 55.092 1.00 59.66 218 ALA A N 1
ATOM 1733 C CA . ALA A 1 218 ? -44.967 26.450 54.770 1.00 59.66 218 ALA A CA 1
ATOM 1734 C C . ALA A 1 218 ? -45.002 27.529 53.674 1.00 59.66 218 ALA A C 1
ATOM 1736 O O . ALA A 1 218 ? -44.444 28.616 53.818 1.00 59.66 218 ALA A O 1
ATOM 1737 N N . LYS A 1 219 ? -45.702 27.213 52.575 1.00 61.19 219 LYS A N 1
ATOM 1738 C CA . LYS A 1 219 ? -46.055 28.096 51.442 1.00 61.19 219 LYS A CA 1
ATOM 1739 C C . LYS A 1 219 ? -44.911 28.475 50.475 1.00 61.19 219 LYS A C 1
ATOM 1741 O O . LYS A 1 219 ? -44.530 29.639 50.373 1.00 61.19 219 LYS A O 1
ATOM 1746 N N . ARG A 1 220 ? -44.467 27.530 49.629 1.00 65.88 220 ARG A N 1
ATOM 1747 C CA . ARG A 1 220 ? -43.841 27.845 48.318 1.00 65.88 220 ARG A CA 1
ATOM 1748 C C . ARG A 1 220 ? -44.881 27.817 47.196 1.00 65.88 220 ARG A C 1
ATOM 1750 O O . ARG A 1 220 ? -45.771 26.970 47.184 1.00 65.88 220 ARG A O 1
ATOM 1757 N N . ASN A 1 221 ? -44.762 28.715 46.219 1.00 66.06 221 ASN A N 1
ATOM 1758 C CA . ASN A 1 221 ? -45.699 28.785 45.092 1.00 66.06 221 ASN A CA 1
ATOM 1759 C C . ASN A 1 221 ? -45.462 27.618 44.112 1.00 66.06 221 ASN A C 1
ATOM 1761 O O . ASN A 1 221 ? -44.404 27.542 43.490 1.00 66.06 221 ASN A O 1
ATOM 1765 N N . GLN A 1 222 ? -46.451 26.735 43.927 1.00 67.00 222 GLN A N 1
ATOM 1766 C CA . GLN A 1 222 ? -46.328 25.514 43.109 1.00 67.00 222 GLN A CA 1
ATOM 1767 C C . GLN A 1 222 ? -45.930 25.769 41.644 1.00 67.00 222 GLN A C 1
ATOM 1769 O O . GLN A 1 222 ? -45.292 24.921 41.023 1.00 67.00 222 GLN A O 1
ATOM 1774 N N . LYS A 1 223 ? -46.261 26.938 41.079 1.00 67.00 223 LYS A N 1
ATOM 1775 C CA . LYS A 1 223 ? -45.952 27.259 39.673 1.00 67.00 223 LYS A CA 1
ATOM 1776 C C . LYS A 1 223 ? -44.541 27.798 39.476 1.00 67.00 223 LYS A C 1
ATOM 1778 O O . LYS A 1 223 ? -43.950 27.612 38.413 1.00 67.00 223 LYS A O 1
ATOM 1783 N N . THR A 1 224 ? -44.006 28.509 40.463 1.00 69.50 224 THR A N 1
ATOM 1784 C CA . THR A 1 224 ? -42.699 29.170 40.344 1.00 69.50 224 THR A CA 1
ATOM 1785 C C . THR A 1 224 ? -41.613 28.473 41.153 1.00 69.50 224 THR A C 1
ATOM 1787 O O . THR A 1 224 ? -40.441 28.662 40.837 1.00 69.50 224 THR A O 1
ATOM 1790 N N . LEU A 1 225 ? -41.990 27.636 42.124 1.00 73.19 225 LEU A N 1
ATOM 1791 C CA . LEU A 1 225 ? -41.116 26.971 43.095 1.00 73.19 225 LEU A CA 1
ATOM 1792 C C . LEU A 1 225 ? -40.255 27.950 43.908 1.00 73.19 225 LEU A C 1
ATOM 1794 O O . LEU A 1 225 ? -39.237 27.549 44.464 1.00 73.19 225 LEU A O 1
ATOM 1798 N N . LEU A 1 226 ? -40.643 29.227 43.965 1.00 77.31 226 LEU A N 1
ATOM 1799 C CA . LEU A 1 226 ? -39.989 30.231 44.799 1.00 77.31 226 LEU A CA 1
ATOM 1800 C C . LEU A 1 226 ? -40.632 30.247 46.188 1.00 77.31 226 LEU A C 1
ATOM 1802 O O . LEU A 1 226 ? -41.831 29.982 46.336 1.00 77.31 226 LEU A O 1
ATOM 1806 N N . ASP A 1 227 ? -39.821 30.577 47.183 1.00 78.06 227 ASP A N 1
ATOM 1807 C CA . ASP A 1 227 ? -40.290 30.977 48.508 1.00 78.06 227 ASP A CA 1
ATOM 1808 C C . ASP A 1 227 ? -40.783 32.436 48.530 1.00 78.06 227 ASP A C 1
ATOM 1810 O O . ASP A 1 227 ? -40.800 33.134 47.510 1.00 78.06 227 ASP A O 1
ATOM 1814 N N . GLN A 1 228 ? -41.208 32.887 49.711 1.00 74.44 228 GLN A N 1
ATOM 1815 C CA . GLN A 1 228 ? -41.704 34.243 49.957 1.00 74.44 228 GLN A CA 1
ATOM 1816 C C . GLN A 1 228 ? -40.626 35.322 49.718 1.00 74.44 228 GLN A C 1
ATOM 1818 O O . GLN A 1 228 ? -40.960 36.462 49.410 1.00 74.44 228 GLN A O 1
ATOM 1823 N N . HIS A 1 229 ? -39.341 34.951 49.768 1.00 72.50 229 HIS A N 1
ATOM 1824 C CA . HIS A 1 229 ? -38.188 35.827 49.523 1.00 72.50 229 HIS A CA 1
ATOM 1825 C C . HIS A 1 229 ? -37.670 35.758 48.075 1.00 72.50 229 HIS A C 1
ATOM 1827 O O . HIS A 1 229 ? -36.691 36.410 47.710 1.00 72.50 229 HIS A O 1
ATOM 1833 N N . GLY A 1 230 ? -38.323 34.973 47.218 1.00 74.06 230 GLY A N 1
ATOM 1834 C CA . GLY A 1 230 ? -38.001 34.850 45.806 1.00 74.06 230 GLY A CA 1
ATOM 1835 C C . GLY A 1 230 ? -36.792 33.961 45.478 1.00 74.06 230 GLY A C 1
ATOM 1836 O O . GLY A 1 230 ? -36.259 34.030 44.361 1.00 74.06 230 GLY A O 1
ATOM 1837 N N . GLN A 1 231 ? -36.357 33.114 46.408 1.00 78.62 231 GLN A N 1
ATOM 1838 C CA . GLN A 1 231 ? -35.237 32.194 46.238 1.00 78.62 231 GLN A CA 1
ATOM 1839 C C . GLN A 1 231 ? -35.712 30.797 45.809 1.00 78.62 231 GLN A C 1
ATOM 1841 O O . GLN A 1 231 ? -36.844 30.377 46.045 1.00 78.62 231 GLN A O 1
ATOM 1846 N N . TYR A 1 232 ? -34.841 30.092 45.079 1.00 80.38 232 TYR A N 1
ATOM 1847 C CA . TYR A 1 232 ? -35.095 28.711 44.659 1.00 80.38 232 TYR A CA 1
ATOM 1848 C C . TYR A 1 232 ? -34.626 27.734 45.740 1.00 80.38 232 TYR A C 1
ATOM 1850 O O . TYR A 1 232 ? -33.644 28.036 46.421 1.00 80.38 232 TYR A O 1
ATOM 1858 N N . PRO A 1 233 ? -35.206 26.522 45.808 1.00 80.44 233 PRO A N 1
ATOM 1859 C CA . PRO A 1 233 ? -34.824 25.535 46.803 1.00 80.44 233 PRO A CA 1
ATOM 1860 C C . PRO A 1 233 ? -33.342 25.174 46.705 1.00 80.44 233 PRO A C 1
ATOM 1862 O O . PRO A 1 233 ? -32.794 25.017 45.608 1.00 80.44 233 PRO A O 1
ATOM 1865 N N . VAL A 1 234 ? -32.704 24.997 47.861 1.00 73.88 234 VAL A N 1
ATOM 1866 C CA . VAL A 1 234 ? -31.263 24.712 47.970 1.00 73.88 234 VAL A CA 1
ATOM 1867 C C . VAL A 1 234 ? -30.895 23.379 47.306 1.00 73.88 234 VAL A C 1
ATOM 1869 O O . VAL A 1 234 ? -29.838 23.262 46.690 1.00 73.88 234 VAL A O 1
ATOM 1872 N N . TRP A 1 235 ? -31.806 22.404 47.329 1.00 73.94 235 TRP A N 1
ATOM 1873 C CA . TRP A 1 235 ? -31.651 21.103 46.669 1.00 73.94 235 TRP A CA 1
ATOM 1874 C C . TRP A 1 235 ? -31.779 21.161 45.133 1.00 73.94 235 TRP A C 1
ATOM 1876 O O . TRP A 1 235 ? -31.500 20.177 44.446 1.00 73.94 235 TRP A O 1
ATOM 1886 N N . MET A 1 236 ? -32.186 22.298 44.554 1.00 76.88 236 MET A N 1
ATOM 1887 C CA . MET A 1 236 ? -32.436 22.418 43.117 1.00 76.88 236 MET A CA 1
ATOM 1888 C C . MET A 1 236 ? -31.150 22.666 42.311 1.00 76.88 236 MET A C 1
ATOM 1890 O O . MET A 1 236 ? -30.417 23.643 42.514 1.00 76.88 236 MET A O 1
ATOM 1894 N N . ASN A 1 237 ? -30.919 21.823 41.299 1.00 82.94 237 ASN A N 1
ATOM 1895 C CA . ASN A 1 237 ? -29.736 21.873 40.438 1.00 82.94 237 ASN A CA 1
ATOM 1896 C C . ASN A 1 237 ? -29.555 23.273 39.788 1.00 82.94 237 ASN A C 1
ATOM 1898 O O . ASN A 1 237 ? -30.483 23.768 39.133 1.00 82.94 237 ASN A O 1
ATOM 1902 N N . PRO A 1 238 ? -28.372 23.924 39.896 1.00 81.25 238 PRO A N 1
ATOM 1903 C CA . PRO A 1 238 ? -28.128 25.270 39.360 1.00 81.25 238 PRO A CA 1
ATOM 1904 C C . PRO A 1 238 ? -28.532 25.464 37.890 1.00 81.25 238 PRO A C 1
ATOM 1906 O O . PRO A 1 238 ? -29.049 26.519 37.512 1.00 81.25 238 PRO A O 1
ATOM 1909 N N . ARG A 1 239 ? -28.359 24.431 37.052 1.00 83.25 239 ARG A N 1
ATOM 1910 C CA . ARG A 1 239 ? -28.740 24.477 35.628 1.00 83.25 239 ARG A CA 1
ATOM 1911 C C . ARG A 1 239 ? -30.253 24.599 35.431 1.00 83.25 239 ARG A C 1
ATOM 1913 O O . ARG A 1 239 ? -30.704 25.343 34.561 1.00 83.25 239 ARG A O 1
ATOM 1920 N N . GLN A 1 240 ? -31.039 23.907 36.252 1.00 82.75 240 GLN A N 1
ATOM 1921 C CA . GLN A 1 240 ? -32.501 23.971 36.206 1.00 82.75 240 GLN A CA 1
ATOM 1922 C C . GLN A 1 240 ? -33.009 25.335 36.685 1.00 82.75 240 GLN A C 1
ATOM 1924 O O . GLN A 1 240 ? -33.859 25.924 36.016 1.00 82.75 240 GLN A O 1
ATOM 1929 N N . ARG A 1 241 ? -32.416 25.893 37.754 1.00 84.38 241 ARG A N 1
ATOM 1930 C CA . ARG A 1 241 ? -32.709 27.260 38.227 1.00 84.38 241 ARG A CA 1
ATOM 1931 C C . ARG A 1 241 ? -32.499 28.293 37.118 1.00 84.38 241 ARG A C 1
ATOM 1933 O O . ARG A 1 241 ? -33.374 29.120 36.864 1.00 84.38 241 ARG A O 1
ATOM 1940 N N . LYS A 1 242 ? -31.378 28.206 36.390 1.00 84.88 242 LYS A N 1
ATOM 1941 C CA . LYS A 1 242 ? -31.076 29.093 35.251 1.00 84.88 242 LYS A CA 1
ATOM 1942 C C . LYS A 1 242 ? -32.100 28.946 34.113 1.00 84.88 242 LYS A C 1
ATOM 1944 O O . LYS A 1 242 ? -32.553 29.952 33.573 1.00 84.88 242 LYS A O 1
ATOM 1949 N N . LYS A 1 243 ? -32.529 27.715 33.797 1.00 86.19 243 LYS A N 1
ATOM 1950 C CA . LYS A 1 243 ? -33.547 27.430 32.766 1.00 86.19 243 LYS A CA 1
ATOM 1951 C C . LYS A 1 243 ? -34.927 27.993 33.133 1.00 86.19 243 LYS A C 1
ATOM 1953 O O . LYS A 1 243 ? -35.593 28.567 32.275 1.00 86.19 243 LYS A O 1
ATOM 1958 N N . LEU A 1 244 ? -35.347 27.868 34.394 1.00 83.62 244 LEU A N 1
ATOM 1959 C CA . LEU A 1 244 ? -36.620 28.415 34.883 1.00 83.62 244 LEU A CA 1
ATOM 1960 C C . LEU A 1 244 ? -36.614 29.947 34.936 1.00 83.62 244 LEU A C 1
ATOM 1962 O O . LEU A 1 244 ? -37.576 30.569 34.484 1.00 83.62 244 LEU A O 1
ATOM 1966 N N . LYS A 1 245 ? -35.509 30.563 35.387 1.00 84.19 245 LYS A N 1
ATOM 1967 C CA . LYS A 1 245 ? -35.317 32.021 35.297 1.00 84.19 245 LYS A CA 1
ATOM 1968 C C . LYS A 1 245 ? -35.442 32.505 33.847 1.00 84.19 245 LYS A C 1
ATOM 1970 O O . LYS A 1 245 ? -36.229 33.407 33.580 1.00 84.19 245 LYS A O 1
ATOM 1975 N N . ALA A 1 246 ? -34.753 31.857 32.905 1.00 83.62 246 ALA A N 1
ATOM 1976 C CA . ALA A 1 246 ? -34.810 32.215 31.486 1.00 83.62 246 ALA A CA 1
ATOM 1977 C C . ALA A 1 246 ? -36.222 32.067 30.885 1.00 83.62 246 ALA A C 1
ATOM 1979 O O . ALA A 1 246 ? -36.676 32.947 30.155 1.00 83.62 246 ALA A O 1
ATOM 1980 N N . LYS A 1 247 ? -36.957 30.997 31.230 1.00 80.88 247 LYS A N 1
ATOM 1981 C CA . LYS A 1 247 ? -38.356 30.811 30.802 1.00 80.88 247 LYS A CA 1
ATOM 1982 C C . LYS A 1 247 ? -39.282 31.914 31.327 1.00 80.88 247 LYS A C 1
ATOM 1984 O O . LYS A 1 247 ? -40.140 32.373 30.581 1.00 80.88 247 LYS A O 1
ATOM 1989 N N . ARG A 1 248 ? -39.096 32.370 32.571 1.00 75.25 248 ARG A N 1
ATOM 1990 C CA . ARG A 1 248 ? -39.885 33.473 33.152 1.00 75.25 248 ARG A CA 1
ATOM 1991 C C . ARG A 1 248 ? -39.602 34.815 32.482 1.00 75.25 248 ARG A C 1
ATOM 1993 O O . ARG A 1 248 ? -40.548 35.538 32.192 1.00 75.25 248 ARG A O 1
ATOM 2000 N N . VAL A 1 249 ? -38.335 35.123 32.198 1.00 73.88 249 VAL A N 1
ATOM 2001 C CA . VAL A 1 249 ? -37.956 36.346 31.463 1.00 73.88 249 VAL A CA 1
ATOM 2002 C C . VAL A 1 249 ? -38.573 36.336 30.060 1.00 73.88 249 VAL A C 1
ATOM 2004 O O . VAL A 1 249 ? -39.195 37.310 29.649 1.00 73.88 249 VAL A O 1
ATOM 2007 N N . LYS A 1 250 ? -38.514 35.195 29.362 1.00 69.69 250 LYS A N 1
ATOM 2008 C CA . LYS A 1 250 ? -39.105 35.039 28.023 1.00 69.69 250 LYS A CA 1
ATOM 2009 C C . LYS A 1 250 ? -40.641 35.099 28.025 1.00 69.69 250 LYS A C 1
ATOM 2011 O O . LYS A 1 250 ? -41.228 35.527 27.040 1.00 69.69 250 LYS A O 1
ATOM 2016 N N . GLY A 1 251 ? -41.285 34.677 29.116 1.00 61.81 251 GLY A N 1
ATOM 2017 C CA . GLY A 1 251 ? -42.735 34.779 29.306 1.00 61.81 251 GLY A CA 1
ATOM 2018 C C . GLY A 1 251 ? -43.220 36.198 29.622 1.00 61.81 251 GLY A C 1
ATOM 2019 O O . GLY A 1 251 ? -44.280 36.578 29.144 1.00 61.81 251 GLY A O 1
ATOM 2020 N N . LYS A 1 252 ? -42.438 36.997 30.367 1.00 59.94 252 LYS A N 1
ATOM 2021 C CA . LYS A 1 252 ? -42.754 38.413 30.636 1.00 59.94 252 LYS A CA 1
ATOM 2022 C C . LYS A 1 252 ? -42.624 39.306 29.395 1.00 59.94 252 LYS A C 1
ATOM 2024 O O . LYS A 1 252 ? -43.417 40.223 29.246 1.00 59.94 252 LYS A O 1
ATOM 2029 N N . ASN A 1 253 ? -41.693 39.001 28.487 1.00 57.69 253 ASN A N 1
ATOM 2030 C CA . ASN A 1 253 ? -41.513 39.752 27.233 1.00 57.69 253 ASN A CA 1
ATOM 2031 C C . ASN A 1 253 ? -42.499 39.371 26.111 1.00 57.69 253 ASN A C 1
ATOM 2033 O O . ASN A 1 253 ? -42.396 39.902 25.011 1.00 57.69 253 ASN A O 1
ATOM 2037 N N . LYS A 1 254 ? -43.456 38.465 26.355 1.00 54.41 254 LYS A N 1
ATOM 2038 C CA . LYS A 1 254 ? -44.596 38.244 25.454 1.00 54.41 254 LYS A CA 1
ATOM 2039 C C . LYS A 1 254 ? -45.787 39.076 25.936 1.00 54.41 254 LYS A C 1
ATOM 2041 O O . LYS A 1 254 ? -46.742 38.528 26.486 1.00 54.41 254 LYS A O 1
ATOM 2046 N N . SER A 1 255 ? -45.735 40.395 25.756 1.00 48.47 255 SER A N 1
ATOM 2047 C CA . SER A 1 255 ? -46.967 41.188 25.744 1.00 48.47 255 SER A CA 1
ATOM 2048 C C . SER A 1 255 ? -47.817 40.735 24.550 1.00 48.47 255 SER A C 1
ATOM 2050 O O . SER A 1 255 ? -47.303 40.385 23.487 1.00 48.47 255 SER A O 1
ATOM 2052 N N . LYS A 1 256 ? -49.129 40.626 24.772 1.00 50.34 256 LYS A N 1
ATOM 2053 C CA . LYS A 1 256 ? -50.110 40.160 23.790 1.00 50.34 256 LYS A CA 1
ATOM 2054 C C . LYS A 1 256 ? -50.056 41.068 22.555 1.00 50.34 256 LYS A C 1
ATOM 2056 O O . LYS A 1 256 ? -50.387 42.242 22.668 1.00 50.34 256 LYS A O 1
ATOM 2061 N N . ALA A 1 257 ? -49.691 40.528 21.394 1.00 52.22 257 ALA A N 1
ATOM 2062 C CA . ALA A 1 257 ? -50.037 41.173 20.132 1.00 52.22 257 ALA A CA 1
ATOM 2063 C C . ALA A 1 257 ? -51.575 41.171 20.026 1.00 52.22 257 ALA A C 1
ATOM 2065 O O . ALA A 1 257 ? -52.170 40.093 20.176 1.00 52.22 257 ALA A O 1
ATOM 2066 N N . PRO A 1 258 ? -52.243 42.324 19.847 1.00 49.94 258 PRO A N 1
ATOM 2067 C CA . PRO A 1 258 ? -53.679 42.334 19.621 1.00 49.94 258 PRO A CA 1
ATOM 2068 C C . PRO A 1 258 ? -53.950 41.624 18.293 1.00 49.94 258 PRO A C 1
ATOM 2070 O O . PRO A 1 258 ? -53.385 41.975 17.260 1.00 49.94 258 PRO A O 1
ATOM 2073 N N . LYS A 1 259 ? -54.790 40.585 18.326 1.00 55.97 259 LYS A N 1
ATOM 2074 C CA . LYS A 1 259 ? -55.352 40.001 17.108 1.00 55.97 259 LYS A CA 1
ATOM 2075 C C . LYS A 1 259 ? -56.365 41.008 16.566 1.00 55.97 259 LYS A C 1
ATOM 2077 O O . LYS A 1 259 ? -57.508 41.017 17.011 1.00 55.97 259 LYS A O 1
ATOM 2082 N N . GLY A 1 260 ? -55.906 41.902 15.696 1.00 41.91 260 GLY A N 1
ATOM 2083 C CA . GLY A 1 260 ? -56.775 42.772 14.914 1.00 41.91 260 GLY A CA 1
ATOM 2084 C C . GLY A 1 260 ? -57.573 41.939 13.914 1.00 41.91 260 GLY A C 1
ATOM 2085 O O . GLY A 1 260 ? -57.001 41.101 13.219 1.00 41.91 260 GLY A O 1
ATOM 2086 N N . LEU A 1 261 ? -58.889 42.160 13.898 1.00 50.62 261 LEU A N 1
ATOM 2087 C CA . LEU A 1 261 ? -59.766 41.819 12.785 1.00 50.62 261 LEU A CA 1
ATOM 2088 C C . LEU A 1 261 ? -59.278 42.550 11.534 1.00 50.62 261 LEU A C 1
ATOM 2090 O O . LEU A 1 261 ? -59.137 43.770 11.573 1.00 50.62 261 LEU A O 1
ATOM 2094 N N . THR A 1 262 ? -59.163 41.833 10.426 1.00 45.91 262 THR A N 1
ATOM 2095 C CA . THR A 1 262 ? -59.405 42.393 9.095 1.00 45.91 262 THR A CA 1
ATOM 2096 C C . THR A 1 262 ? -60.122 41.331 8.273 1.00 45.91 262 THR A C 1
ATOM 2098 O O . THR A 1 262 ? -59.707 40.169 8.281 1.00 45.91 262 THR A O 1
ATOM 2101 N N . TRP A 1 263 ? -61.231 41.760 7.674 1.00 50.09 263 TRP A N 1
ATOM 2102 C CA . TRP A 1 263 ? -61.991 41.070 6.637 1.00 50.09 263 TRP A CA 1
ATOM 2103 C C . TRP A 1 263 ? -61.138 40.821 5.394 1.00 50.09 263 TRP A C 1
ATOM 2105 O O . TRP A 1 263 ? -60.211 41.634 5.162 1.00 50.09 263 TRP A O 1
#

Sequence (263 aa):
MMAEESYPRSSIEDDFNYGTNVATASVHIRLAFLRKVYSILSVQIFLTTVTSAAFLYSTTIRTFVHESPALLLMALLGSLALIVALTLYRHQYPVNLYLLFGFTFLEAVTVAITVTFYEVSVVLQAFILTTTVFLALTLYTLQSKRDFSKAGAGLFTCLWILLLSSFLKKQTEMAKSLRSKWKRKMRAEKRKKNAPKELARLQSILKTNNGSKMDMDAKRNQKTLLDQHGQYPVWMNPRQRKKLKAKRVKGKNKSKAPKGLTW

pLDDT: mean 81.69, std 14.71, range [33.16, 96.38]

Organism: Ophiophagus hannah (NCBI:txid8665)